Protein AF-0000000087157116 (afdb_homodimer)

Structure (mmCIF, N/CA/C/O backbone):
data_AF-0000000087157116-model_v1
#
loop_
_entity.id
_entity.type
_entity.pdbx_description
1 polymer 'NADH-dependent flavin reductase'
#
loop_
_atom_site.group_PDB
_atom_site.id
_atom_site.type_symbol
_atom_site.label_atom_id
_atom_site.label_alt_id
_atom_site.label_comp_id
_atom_site.label_asym_id
_atom_site.label_entity_id
_atom_site.label_seq_id
_atom_site.pdbx_PDB_ins_code
_atom_site.Cartn_x
_atom_site.Cartn_y
_atom_site.Cartn_z
_atom_site.occupancy
_atom_site.B_iso_or_equiv
_atom_site.auth_seq_id
_atom_site.auth_comp_id
_atom_site.auth_asym_id
_atom_site.auth_atom_id
_atom_site.pdbx_PDB_model_num
ATOM 1 N N . MET A 1 1 ? 21.297 -42.688 6.148 1 50.59 1 MET A N 1
ATOM 2 C CA . MET A 1 1 ? 21 -41.469 5.402 1 50.59 1 MET A CA 1
ATOM 3 C C . MET A 1 1 ? 20.062 -40.562 6.191 1 50.59 1 MET A C 1
ATOM 5 O O . MET A 1 1 ? 18.969 -41 6.574 1 50.59 1 MET A O 1
ATOM 9 N N . SER A 1 2 ? 20.438 -39.594 7.008 1 54.09 2 SER A N 1
ATOM 10 C CA . SER A 1 2 ? 19.672 -38.719 7.883 1 54.09 2 SER A CA 1
ATOM 11 C C . SER A 1 2 ? 18.562 -38 7.117 1 54.09 2 SER A C 1
ATOM 13 O O . SER A 1 2 ? 18.828 -37.281 6.156 1 54.09 2 SER A O 1
ATOM 15 N N . HIS A 1 3 ? 17.406 -38.531 7.027 1 57.5 3 HIS A N 1
ATOM 16 C CA . HIS A 1 3 ? 16.203 -38 6.391 1 57.5 3 HIS A CA 1
ATOM 17 C C . HIS A 1 3 ? 15.945 -36.562 6.84 1 57.5 3 HIS A C 1
ATOM 19 O O . HIS A 1 3 ? 15.477 -36.344 7.961 1 57.5 3 HIS A O 1
ATOM 25 N N . GLN A 1 4 ? 16.75 -35.625 6.492 1 58.88 4 GLN A N 1
ATOM 26 C CA . GLN A 1 4 ? 16.484 -34.219 6.844 1 58.88 4 GLN A CA 1
ATOM 27 C C . GLN A 1 4 ? 15.078 -33.812 6.461 1 58.88 4 GLN A C 1
ATOM 29 O O . GLN A 1 4 ? 14.656 -33.969 5.312 1 58.88 4 GLN A O 1
ATOM 34 N N . SER A 1 5 ? 14.133 -33.781 7.336 1 69.06 5 SER A N 1
ATOM 35 C CA . SER A 1 5 ? 12.781 -33.312 7.102 1 69.06 5 SER A CA 1
ATOM 36 C C . SER A 1 5 ? 12.781 -32.031 6.25 1 69.06 5 SER A C 1
ATOM 38 O O . SER A 1 5 ? 13.68 -31.203 6.375 1 69.06 5 SER A O 1
ATOM 40 N N . PRO A 1 6 ? 12.133 -32.125 5.07 1 69.12 6 PRO A N 1
ATOM 41 C CA . PRO A 1 6 ? 12.07 -30.906 4.246 1 69.12 6 PRO A CA 1
ATOM 42 C C . PRO A 1 6 ? 11.914 -29.641 5.074 1 69.12 6 PRO A C 1
ATOM 44 O O . PRO A 1 6 ? 11.305 -29.672 6.145 1 69.12 6 PRO A O 1
ATOM 47 N N . PRO A 1 7 ? 12.75 -28.641 4.766 1 74.75 7 PRO A N 1
ATOM 48 C CA . PRO A 1 7 ? 12.641 -27.391 5.52 1 74.75 7 PRO A CA 1
ATOM 49 C C . PRO A 1 7 ? 11.195 -26.891 5.633 1 74.75 7 PRO A C 1
ATOM 51 O O . PRO A 1 7 ? 10.398 -27.094 4.719 1 74.75 7 PRO A O 1
ATOM 54 N N . ARG A 1 8 ? 10.984 -26.562 6.785 1 8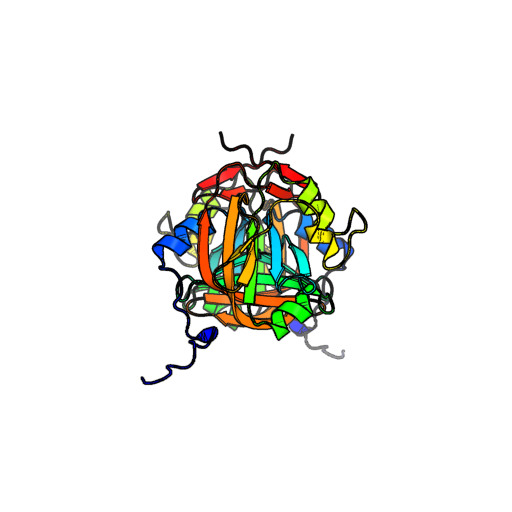5.88 8 ARG A N 1
ATOM 55 C CA . ARG A 1 8 ? 9.711 -25.875 6.988 1 85.88 8 ARG A CA 1
ATOM 56 C C . ARG A 1 8 ? 9.648 -24.578 6.184 1 85.88 8 ARG A C 1
ATOM 58 O O . ARG A 1 8 ? 10.664 -23.922 5.977 1 85.88 8 ARG A O 1
ATOM 65 N N . ILE A 1 9 ? 8.539 -24.281 5.609 1 87 9 ILE A N 1
ATOM 66 C CA . ILE A 1 9 ? 8.328 -23.125 4.75 1 87 9 ILE A CA 1
ATOM 67 C C . ILE A 1 9 ? 8.906 -21.875 5.418 1 87 9 ILE A C 1
ATOM 69 O O . ILE A 1 9 ? 9.523 -21.047 4.754 1 87 9 ILE A O 1
ATOM 73 N N . ARG A 1 10 ? 8.742 -21.719 6.688 1 85.19 10 ARG A N 1
ATOM 74 C CA . ARG A 1 10 ? 9.195 -20.531 7.41 1 85.19 10 ARG A CA 1
ATOM 75 C C . ARG A 1 10 ? 10.719 -20.453 7.43 1 85.19 10 ARG A C 1
ATOM 77 O O . ARG A 1 10 ? 11.289 -19.391 7.734 1 85.19 10 ARG A O 1
ATOM 84 N N . ASP A 1 11 ? 11.422 -21.578 7.098 1 90.31 11 ASP A N 1
ATOM 85 C CA . ASP A 1 11 ? 12.875 -21.625 7.191 1 90.31 11 ASP A CA 1
ATOM 86 C C . ASP A 1 11 ? 13.523 -21.359 5.84 1 90.31 11 ASP A C 1
ATOM 88 O O . ASP A 1 11 ? 14.75 -21.281 5.734 1 90.31 11 ASP A O 1
ATOM 92 N N . ILE A 1 12 ? 12.695 -21.281 4.824 1 93.31 12 ILE A N 1
ATOM 93 C CA . ILE A 1 12 ? 13.227 -20.984 3.498 1 93.31 12 ILE A CA 1
ATOM 94 C C . ILE A 1 12 ? 13.812 -19.562 3.484 1 93.31 12 ILE A C 1
ATOM 96 O O . ILE A 1 12 ? 13.148 -18.609 3.891 1 93.31 12 ILE A O 1
ATOM 100 N N . PRO A 1 13 ? 15.047 -19.422 2.971 1 94.75 13 PRO A N 1
ATOM 101 C CA . PRO A 1 13 ? 15.695 -18.109 3.021 1 94.75 13 PRO A CA 1
ATOM 102 C C . PRO A 1 13 ? 15.016 -17.078 2.123 1 94.75 13 PRO A C 1
ATOM 104 O O . PRO A 1 13 ? 14.523 -17.422 1.045 1 94.75 13 PRO A O 1
ATOM 107 N N . SER A 1 14 ? 15.086 -15.812 2.541 1 96.81 14 SER A N 1
ATOM 108 C CA . SER A 1 14 ? 14.562 -14.703 1.76 1 96.81 14 SER A CA 1
ATOM 109 C C . SER A 1 14 ? 15.508 -14.32 0.627 1 96.81 14 SER A C 1
ATOM 111 O O . SER A 1 14 ? 16.688 -14.703 0.641 1 96.81 14 SER A O 1
ATOM 113 N N . VAL A 1 15 ? 14.961 -13.625 -0.312 1 97.19 15 VAL A N 1
ATOM 114 C CA . VAL A 1 15 ? 15.805 -13.008 -1.325 1 97.19 15 VAL A CA 1
ATOM 115 C C . VAL A 1 15 ? 16.75 -11.992 -0.669 1 97.19 15 VAL A C 1
ATOM 117 O O . VAL A 1 15 ? 16.484 -11.531 0.444 1 97.19 15 VAL A O 1
ATOM 120 N N . GLN A 1 16 ? 17.797 -11.641 -1.418 1 95.38 16 GLN A N 1
ATOM 121 C CA . GLN A 1 16 ? 18.703 -10.602 -0.95 1 95.38 16 GLN A CA 1
ATOM 122 C C . GLN A 1 16 ? 18.094 -9.211 -1.115 1 95.38 16 GLN A C 1
ATOM 124 O O . GLN A 1 16 ? 17.172 -9.023 -1.929 1 95.38 16 GLN A O 1
ATOM 129 N N . ALA A 1 17 ? 18.656 -8.266 -0.383 1 93.62 17 ALA A N 1
ATOM 130 C CA . ALA A 1 17 ? 18.188 -6.887 -0.393 1 93.62 17 ALA A CA 1
ATOM 131 C C . ALA A 1 17 ? 18.203 -6.305 -1.804 1 93.62 17 ALA A C 1
ATOM 133 O O . ALA A 1 17 ? 17.297 -5.582 -2.203 1 93.62 17 ALA A O 1
ATOM 134 N N . THR A 1 18 ? 19.234 -6.703 -2.541 1 94.38 18 THR A N 1
ATOM 135 C CA . THR A 1 18 ? 19.391 -6.168 -3.889 1 94.38 18 THR A CA 1
ATOM 136 C C . THR A 1 18 ? 18.281 -6.684 -4.805 1 94.38 18 THR A C 1
ATOM 138 O O . THR A 1 18 ? 17.719 -5.918 -5.582 1 94.38 18 THR A O 1
ATOM 141 N N . GLU A 1 19 ? 17.938 -7.941 -4.672 1 95.62 19 GLU A N 1
ATOM 142 C CA . GLU A 1 19 ? 16.859 -8.547 -5.453 1 95.62 19 GLU A CA 1
ATOM 143 C C . GLU A 1 19 ? 15.5 -7.969 -5.055 1 95.62 19 GLU A C 1
ATOM 145 O O . GLU A 1 19 ? 14.648 -7.715 -5.91 1 95.62 19 GLU A O 1
ATOM 150 N N . PHE A 1 20 ? 15.43 -7.746 -3.838 1 95.44 20 PHE A N 1
ATOM 151 C CA . PHE A 1 20 ? 14.203 -7.148 -3.322 1 95.44 20 PHE A CA 1
ATOM 152 C C . PHE A 1 20 ? 13.992 -5.754 -3.896 1 95.44 20 PHE A C 1
ATOM 154 O O . PHE A 1 20 ? 12.906 -5.434 -4.387 1 95.44 20 PHE A O 1
ATOM 161 N N . ARG A 1 21 ? 15.016 -4.988 -3.822 1 94.69 21 ARG A N 1
ATOM 162 C CA . ARG A 1 21 ? 14.945 -3.621 -4.324 1 94.69 21 ARG A CA 1
ATOM 163 C C . ARG A 1 21 ? 14.609 -3.6 -5.809 1 94.69 21 ARG A C 1
ATOM 165 O O . ARG A 1 21 ? 13.766 -2.816 -6.254 1 94.69 21 ARG A O 1
ATOM 172 N N . GLN A 1 22 ? 15.203 -4.496 -6.508 1 94.56 22 GLN A N 1
ATOM 173 C CA . GLN A 1 22 ? 14.969 -4.566 -7.945 1 94.56 22 GLN A CA 1
ATOM 174 C C . GLN A 1 22 ? 13.523 -4.957 -8.25 1 94.56 22 GLN A C 1
ATOM 176 O O . GLN A 1 22 ? 12.914 -4.43 -9.18 1 94.56 22 GLN A O 1
ATOM 181 N N . ALA A 1 23 ? 12.984 -5.816 -7.465 1 95.62 23 ALA A N 1
ATOM 182 C CA . ALA A 1 23 ? 11.609 -6.27 -7.676 1 95.62 23 ALA A CA 1
ATOM 183 C C . ALA A 1 23 ? 10.609 -5.18 -7.312 1 95.62 23 ALA A C 1
ATOM 185 O O . ALA A 1 23 ? 9.695 -4.879 -8.086 1 95.62 23 ALA A O 1
ATOM 186 N N . MET A 1 24 ? 10.852 -4.508 -6.227 1 95.69 24 MET A N 1
ATOM 187 C CA . MET A 1 24 ? 9.844 -3.605 -5.68 1 95.69 24 MET A CA 1
ATOM 188 C C . MET A 1 24 ? 9.844 -2.275 -6.426 1 95.69 24 MET A C 1
ATOM 190 O O . MET A 1 24 ? 8.867 -1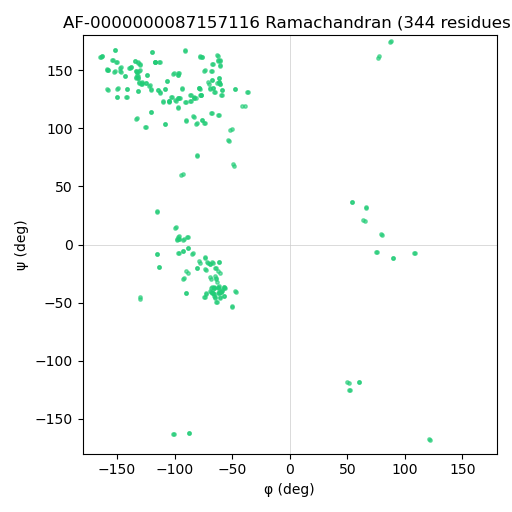.527 -6.367 1 95.69 24 MET A O 1
ATOM 194 N N . ARG A 1 25 ? 10.977 -1.973 -7.125 1 94.75 25 ARG A N 1
ATOM 195 C CA . ARG A 1 25 ? 10.961 -0.779 -7.965 1 94.75 25 ARG A CA 1
ATOM 196 C C . ARG A 1 25 ? 9.898 -0.889 -9.055 1 94.75 25 ARG A C 1
ATOM 198 O O . ARG A 1 25 ? 9.508 0.117 -9.648 1 94.75 25 ARG A O 1
ATOM 205 N N . ASN A 1 26 ? 9.391 -2.107 -9.281 1 94.5 26 ASN A N 1
ATOM 206 C CA . ASN A 1 26 ? 8.414 -2.334 -10.336 1 94.5 26 ASN A CA 1
ATOM 207 C C . ASN A 1 26 ? 6.988 -2.125 -9.836 1 94.5 26 ASN A C 1
ATOM 209 O O . ASN A 1 26 ? 6.031 -2.221 -10.602 1 94.5 26 ASN A O 1
ATOM 213 N N . LEU A 1 27 ? 6.805 -1.854 -8.602 1 96.12 27 LEU A N 1
ATOM 214 C CA . LEU A 1 27 ? 5.5 -1.501 -8.055 1 96.12 27 LEU A CA 1
ATOM 215 C C . LEU A 1 27 ? 5.281 0.007 -8.102 1 96.12 27 LEU A C 1
ATOM 217 O O . LEU A 1 27 ? 5.855 0.749 -7.301 1 96.12 27 LEU A O 1
ATOM 221 N N . ALA A 1 28 ? 4.402 0.393 -9.039 1 95.19 28 ALA A N 1
ATOM 222 C CA . ALA A 1 28 ? 4.047 1.808 -9.109 1 95.19 28 ALA A CA 1
ATOM 223 C C . ALA A 1 28 ? 3.189 2.221 -7.922 1 95.19 28 ALA A C 1
ATOM 225 O O . ALA A 1 28 ? 2.301 1.476 -7.5 1 95.19 28 ALA A O 1
ATOM 226 N N . SER A 1 29 ? 3.467 3.379 -7.414 1 96.31 29 SER A N 1
ATOM 227 C CA . SER A 1 29 ? 2.721 3.859 -6.258 1 96.31 29 SER A CA 1
ATOM 228 C C . SER A 1 29 ? 2.578 5.375 -6.281 1 96.31 29 SER A C 1
ATOM 230 O O . SER A 1 29 ? 3.445 6.078 -6.805 1 96.31 29 SER A O 1
ATOM 232 N N . GLY A 1 30 ? 1.48 5.863 -5.73 1 96.56 30 GLY A N 1
ATOM 233 C CA . GLY A 1 30 ? 1.41 7.277 -5.406 1 96.56 30 GLY A CA 1
ATOM 234 C C . GLY A 1 30 ? 2.436 7.707 -4.375 1 96.56 30 GLY A C 1
ATOM 235 O O . GLY A 1 30 ? 2.988 6.871 -3.656 1 96.56 30 GLY A O 1
ATOM 236 N N . VAL A 1 31 ? 2.715 9 -4.379 1 98 31 VAL A N 1
ATOM 237 C CA . VAL A 1 31 ? 3.688 9.578 -3.455 1 98 31 VAL A CA 1
ATOM 238 C C . VAL A 1 31 ? 2.98 10.523 -2.484 1 98 31 VAL A C 1
ATOM 240 O O . VAL A 1 31 ? 2.178 11.367 -2.896 1 98 31 VAL A O 1
ATOM 243 N N . ALA A 1 32 ? 3.314 10.359 -1.215 1 98.62 32 ALA A N 1
ATOM 244 C CA . ALA A 1 32 ? 2.676 11.195 -0.196 1 98.62 32 ALA A CA 1
ATOM 245 C C . ALA A 1 32 ? 3.705 11.734 0.792 1 98.62 32 ALA A C 1
ATOM 247 O O . ALA A 1 32 ? 4.812 11.203 0.903 1 98.62 32 ALA A O 1
ATOM 248 N N . ILE A 1 33 ? 3.342 12.812 1.437 1 98.81 33 ILE A N 1
ATOM 249 C CA . ILE A 1 33 ? 4.027 13.242 2.648 1 98.81 33 ILE A CA 1
ATOM 250 C C . ILE A 1 33 ? 3.168 12.93 3.869 1 98.81 33 ILE A C 1
ATOM 252 O O . ILE A 1 33 ? 2 13.328 3.932 1 98.81 33 ILE A O 1
ATOM 256 N N . VAL A 1 34 ? 3.744 12.18 4.77 1 98.88 34 VAL A N 1
ATOM 257 C CA . VAL A 1 34 ? 3.127 11.914 6.066 1 98.88 34 VAL A CA 1
ATOM 258 C C . VAL A 1 34 ? 3.699 12.875 7.113 1 98.88 34 VAL A C 1
ATOM 260 O O . VAL A 1 34 ? 4.918 12.984 7.258 1 98.88 34 VAL A O 1
ATOM 263 N N . ALA A 1 35 ? 2.809 13.594 7.809 1 98.88 35 ALA A N 1
ATOM 264 C CA . ALA A 1 35 ? 3.281 14.617 8.734 1 98.88 35 ALA A CA 1
ATOM 265 C C . ALA A 1 35 ? 2.484 14.586 10.039 1 98.88 35 ALA A C 1
ATOM 267 O O . ALA A 1 35 ? 1.323 14.172 10.055 1 98.88 35 ALA A O 1
ATOM 268 N N . THR A 1 36 ? 3.086 15.008 11.109 1 98.75 36 THR A N 1
ATOM 269 C CA . THR A 1 36 ? 2.488 15.07 12.438 1 98.75 36 THR A CA 1
ATOM 270 C C . THR A 1 36 ? 3.121 16.188 13.266 1 98.75 36 THR A C 1
ATOM 272 O O . THR A 1 36 ? 4.094 16.797 12.836 1 98.75 36 THR A O 1
ATOM 275 N N . GLY A 1 37 ? 2.455 16.484 14.383 1 97.94 37 GLY A N 1
ATOM 276 C CA . GLY A 1 37 ? 2.977 17.5 15.281 1 97.94 37 GLY A CA 1
ATOM 277 C C . GLY A 1 37 ? 2.527 18.906 14.93 1 97.94 37 GLY A C 1
ATOM 278 O O . GLY A 1 37 ? 1.839 19.109 13.93 1 97.94 37 GLY A O 1
ATOM 279 N N . LYS A 1 38 ? 2.91 19.859 15.828 1 96.44 38 LYS A N 1
ATOM 280 C CA . LYS A 1 38 ? 2.566 21.266 15.625 1 96.44 38 LYS A CA 1
ATOM 281 C C . LYS A 1 38 ? 3.781 22.156 15.844 1 96.44 38 LYS A C 1
ATOM 283 O O . LYS A 1 38 ? 4.707 21.797 16.562 1 96.44 38 LYS A O 1
ATOM 288 N N . ASP A 1 39 ? 3.73 23.219 15.094 1 95.31 39 ASP A N 1
ATOM 289 C CA . ASP A 1 39 ? 4.75 24.25 15.234 1 95.31 39 ASP A CA 1
ATOM 290 C C . ASP A 1 39 ? 6.152 23.656 15.164 1 95.31 39 ASP A C 1
ATOM 292 O O . ASP A 1 39 ? 6.484 22.953 14.211 1 95.31 39 ASP A O 1
ATOM 296 N N . ALA A 1 40 ? 6.934 23.812 16.25 1 95.81 40 ALA A N 1
ATOM 297 C CA . ALA A 1 40 ? 8.328 23.375 16.219 1 95.81 40 ALA A CA 1
ATOM 298 C C . ALA A 1 40 ? 8.43 21.844 16.281 1 95.81 40 ALA A C 1
ATOM 300 O O . ALA A 1 40 ? 9.484 21.281 15.992 1 95.81 40 ALA A O 1
ATOM 301 N N . GLU A 1 41 ? 7.367 21.203 16.562 1 97.12 41 GLU A N 1
ATOM 302 C CA . GLU A 1 41 ? 7.375 19.75 16.719 1 97.12 41 GLU A CA 1
ATOM 303 C C . GLU A 1 41 ? 6.918 19.047 15.445 1 97.12 41 GLU A C 1
ATOM 305 O O . GLU A 1 41 ? 6.828 17.828 15.398 1 97.12 41 GLU A O 1
ATOM 310 N N . ARG A 1 42 ? 6.699 19.891 14.438 1 98.25 42 ARG A N 1
ATOM 311 C CA . ARG A 1 42 ? 6.305 19.312 13.156 1 98.25 42 ARG A CA 1
ATOM 312 C C . ARG A 1 42 ? 7.375 18.344 12.641 1 98.25 42 ARG A C 1
ATOM 314 O O . ARG A 1 42 ? 8.57 18.656 12.68 1 98.25 42 ARG A O 1
ATOM 321 N N . ARG A 1 43 ? 6.98 17.188 12.297 1 98.5 43 ARG A N 1
ATOM 322 C CA . ARG A 1 43 ? 7.801 16.188 11.617 1 98.5 43 ARG A CA 1
ATOM 323 C C . ARG A 1 43 ? 7.051 15.586 10.43 1 98.5 43 ARG A C 1
ATOM 325 O O . ARG A 1 43 ? 5.828 15.453 10.469 1 98.5 43 ARG A O 1
ATOM 332 N N . GLY A 1 44 ? 7.785 15.273 9.398 1 98.5 44 GLY A N 1
ATOM 333 C CA . GLY A 1 44 ? 7.191 14.641 8.227 1 98.5 44 GLY A CA 1
ATOM 334 C C . GLY A 1 44 ? 8.219 14.023 7.305 1 98.5 44 GLY A C 1
ATOM 335 O O . GLY A 1 44 ? 9.406 14.344 7.379 1 98.5 44 GLY A O 1
ATOM 336 N N . LEU A 1 45 ? 7.809 13.156 6.465 1 98.19 45 LEU A N 1
ATOM 337 C CA . LEU A 1 45 ? 8.664 12.516 5.469 1 98.19 45 LEU A CA 1
ATOM 338 C C . LEU A 1 45 ? 7.844 12.062 4.27 1 98.19 45 LEU A C 1
ATOM 340 O O . LEU A 1 45 ? 6.621 11.93 4.355 1 98.19 45 LEU A O 1
ATOM 344 N N . THR A 1 46 ? 8.523 11.883 3.146 1 98 46 THR A N 1
ATOM 345 C CA . THR A 1 46 ? 7.922 11.336 1.935 1 98 46 THR A CA 1
ATOM 346 C C . THR A 1 46 ? 7.797 9.82 2.027 1 98 46 THR A C 1
ATOM 348 O O . THR A 1 46 ? 8.719 9.141 2.49 1 98 46 THR A O 1
ATOM 351 N N . VAL A 1 47 ? 6.668 9.305 1.647 1 97.69 47 VAL A N 1
ATOM 352 C CA . VAL A 1 47 ? 6.484 7.859 1.582 1 97.69 47 VAL A CA 1
ATOM 353 C C . VAL A 1 47 ? 5.816 7.48 0.262 1 97.69 47 VAL A C 1
ATOM 355 O O . VAL A 1 47 ? 5.051 8.266 -0.3 1 97.69 47 VAL A O 1
ATOM 358 N N . SER A 1 48 ? 6.164 6.293 -0.197 1 97.19 48 SER A N 1
ATOM 359 C CA . SER A 1 48 ? 5.391 5.648 -1.253 1 97.19 48 SER A CA 1
ATOM 360 C C . SER A 1 48 ? 4.727 4.371 -0.747 1 97.19 48 SER A C 1
ATOM 362 O O . SER A 1 48 ? 3.957 3.738 -1.473 1 97.19 48 SER A O 1
ATOM 364 N N . SER A 1 49 ? 5.094 3.99 0.471 1 97.69 49 SER A N 1
ATOM 365 C CA . SER A 1 49 ? 4.426 2.877 1.142 1 97.69 49 SER A CA 1
ATOM 366 C C . SER A 1 49 ? 3.105 3.316 1.763 1 97.69 49 SER A C 1
ATOM 368 O O . SER A 1 49 ? 3.016 3.502 2.979 1 97.69 49 SER A O 1
ATOM 370 N N . VAL A 1 50 ? 2.111 3.473 0.987 1 98.19 50 VAL A N 1
ATOM 371 C CA . VAL A 1 50 ? 0.786 3.941 1.38 1 98.19 50 VAL A CA 1
ATOM 372 C C . VAL A 1 50 ? -0.284 3.178 0.604 1 98.19 50 VAL A C 1
ATOM 374 O O . VAL A 1 50 ? -0.126 2.918 -0.592 1 98.19 50 VAL A O 1
ATOM 377 N N . THR A 1 51 ? -1.282 2.73 1.286 1 98 51 THR A N 1
ATOM 378 C CA . THR A 1 51 ? -2.371 2.037 0.606 1 98 51 THR A CA 1
ATOM 379 C C . THR A 1 51 ? -3.646 2.08 1.443 1 98 51 THR A C 1
ATOM 381 O O . THR A 1 51 ? -3.588 2.227 2.666 1 98 51 THR A O 1
ATOM 384 N N . SER A 1 52 ? -4.734 2.07 0.781 1 96.44 52 SER A N 1
ATOM 385 C CA . SER A 1 52 ? -6.012 1.92 1.468 1 96.44 52 SER A CA 1
ATOM 386 C C . SER A 1 52 ? -6.215 0.488 1.951 1 96.44 52 SER A C 1
ATOM 388 O O . SER A 1 52 ? -5.762 -0.46 1.307 1 96.44 52 SER A O 1
ATOM 390 N N . ILE A 1 53 ? -6.949 0.296 3.062 1 94.44 53 ILE A N 1
ATOM 391 C CA . ILE A 1 53 ? -7.039 -1.056 3.604 1 94.44 53 ILE A CA 1
ATOM 392 C C . ILE A 1 53 ? -8.5 -1.412 3.857 1 94.44 53 ILE A C 1
ATOM 394 O O . ILE A 1 53 ? -8.93 -2.537 3.59 1 94.44 53 ILE A O 1
ATOM 398 N N . CYS A 1 54 ? -9.25 -0.521 4.484 1 93.62 54 CYS A N 1
ATOM 399 C CA . CYS A 1 54 ? -10.602 -0.857 4.926 1 93.62 54 CYS A CA 1
ATOM 400 C C . CYS A 1 54 ? -11.539 0.331 4.758 1 93.62 54 CYS A C 1
ATOM 402 O O . CYS A 1 54 ? -11.148 1.475 5 1 93.62 54 CYS A O 1
ATOM 404 N N . MET A 1 55 ? -12.781 -0.02 4.41 1 92.44 55 MET A N 1
ATOM 405 C CA . MET A 1 55 ? -13.797 1.021 4.266 1 92.44 55 MET A CA 1
ATOM 406 C C . MET A 1 55 ? -14.547 1.232 5.574 1 92.44 55 MET A C 1
ATOM 408 O O . MET A 1 55 ? -15.031 2.334 5.844 1 92.44 55 MET A O 1
ATOM 412 N N . GLU A 1 56 ? -14.625 0.149 6.363 1 91.75 56 GLU A N 1
ATOM 413 C CA . GLU A 1 56 ? -15.367 0.22 7.621 1 91.75 56 GLU A CA 1
ATOM 414 C C . GLU A 1 56 ? -14.562 -0.396 8.766 1 91.75 56 GLU A C 1
ATOM 416 O O . GLU A 1 56 ? -14.547 -1.617 8.93 1 91.75 56 GLU A O 1
ATOM 421 N N . PRO A 1 57 ? -14.109 0.532 9.609 1 95.06 57 PRO A N 1
ATOM 422 C CA . PRO A 1 57 ? -13.938 1.976 9.438 1 95.06 57 PRO A CA 1
ATOM 423 C C . PRO A 1 57 ? -12.969 2.322 8.312 1 95.06 57 PRO A C 1
ATOM 425 O O . PRO A 1 57 ? -12.18 1.476 7.891 1 95.06 57 PRO A O 1
ATOM 428 N N . PRO A 1 58 ? -13.094 3.555 7.785 1 97.81 58 PRO A N 1
ATOM 429 C CA . PRO A 1 58 ? -12.164 3.949 6.719 1 97.81 58 PRO A CA 1
ATOM 430 C C . PRO A 1 58 ? -10.727 4.098 7.211 1 97.81 58 PRO A C 1
ATOM 432 O O . PRO A 1 58 ? -10.438 4.98 8.023 1 97.81 58 PRO A O 1
ATOM 435 N N . CYS A 1 59 ? -9.867 3.229 6.734 1 98.06 59 CYS A N 1
ATOM 436 C CA . CYS A 1 59 ? -8.484 3.221 7.199 1 98.06 59 CYS A CA 1
ATOM 437 C C . CYS A 1 59 ? -7.516 3.164 6.023 1 98.06 59 CYS A C 1
ATOM 439 O O . CYS A 1 59 ? -7.793 2.512 5.016 1 98.06 59 CYS A O 1
ATOM 441 N N . LEU A 1 60 ? -6.457 3.828 6.176 1 98.31 60 LEU A N 1
ATOM 442 C CA . LEU A 1 60 ? -5.301 3.65 5.309 1 98.31 60 LEU A CA 1
ATOM 443 C C . LEU A 1 60 ? -4.082 3.203 6.109 1 98.31 60 LEU A C 1
ATOM 445 O O . LEU A 1 60 ? -4.102 3.23 7.344 1 98.31 60 LEU A O 1
ATOM 449 N N . LEU A 1 61 ? -3.127 2.758 5.402 1 98.5 61 LEU A N 1
ATOM 450 C CA . LEU A 1 61 ? -1.875 2.305 6 1 98.5 61 LEU A CA 1
ATOM 451 C C . LEU A 1 61 ? -0.685 3.039 5.395 1 98.5 61 LEU A C 1
ATOM 453 O O . LEU A 1 61 ? -0.639 3.26 4.18 1 98.5 61 LEU A O 1
ATOM 457 N N . VAL A 1 62 ? 0.306 3.426 6.281 1 98.69 62 VAL A N 1
ATOM 458 C CA . VAL A 1 62 ? 1.588 3.947 5.816 1 98.69 62 VAL A CA 1
ATOM 459 C C . VAL A 1 62 ? 2.729 3.178 6.477 1 98.69 62 VAL A C 1
ATOM 461 O O . VAL A 1 62 ? 2.617 2.758 7.633 1 98.69 62 VAL A O 1
ATOM 464 N N . GLY A 1 63 ? 3.738 2.902 5.73 1 98.31 63 GLY A N 1
ATOM 465 C CA . GLY A 1 63 ? 4.961 2.332 6.27 1 98.31 63 GLY A CA 1
ATOM 466 C C . GLY A 1 63 ? 6.027 3.371 6.562 1 98.31 63 GLY A C 1
ATOM 467 O O . GLY A 1 63 ? 6.383 4.168 5.691 1 98.31 63 GLY A O 1
ATOM 468 N N . ILE A 1 64 ? 6.523 3.375 7.773 1 98.19 64 ILE A N 1
ATOM 469 C CA . ILE A 1 64 ? 7.52 4.359 8.188 1 98.19 64 ILE A CA 1
ATOM 470 C C . ILE A 1 64 ? 8.68 3.662 8.883 1 98.19 64 ILE A C 1
ATOM 472 O O . ILE A 1 64 ? 8.477 2.779 9.719 1 98.19 64 ILE A O 1
ATOM 476 N N . LYS A 1 65 ? 9.867 4.035 8.461 1 96.56 65 LYS A N 1
ATOM 477 C CA . LYS A 1 65 ? 11.055 3.461 9.086 1 96.56 65 LYS A CA 1
ATOM 478 C C . LYS A 1 65 ? 11.086 3.752 10.578 1 96.56 65 LYS A C 1
ATOM 480 O O . LYS A 1 65 ? 10.891 4.895 11 1 96.56 65 LYS A O 1
ATOM 485 N N . GLY A 1 66 ? 11.359 2.713 11.297 1 96.19 66 GLY A N 1
ATOM 486 C CA . GLY A 1 66 ? 11.508 2.871 12.734 1 96.19 66 GLY A CA 1
ATOM 487 C C . GLY A 1 66 ? 12.641 3.805 13.117 1 96.19 66 GLY A C 1
ATOM 488 O O . GLY A 1 66 ? 13.695 3.799 12.484 1 96.19 66 GLY A O 1
ATOM 489 N N . GLY A 1 67 ? 12.398 4.57 14.172 1 92.94 67 GLY A N 1
ATOM 490 C CA . GLY A 1 67 ? 13.438 5.438 14.688 1 92.94 67 GLY A CA 1
ATOM 491 C C . GLY A 1 67 ? 13.438 6.816 14.055 1 92.94 67 GLY A C 1
ATOM 492 O O . GLY A 1 67 ? 14.188 7.699 14.469 1 92.94 67 GLY A O 1
ATOM 493 N N . SER A 1 68 ? 12.672 6.996 12.953 1 95.56 68 SER A N 1
ATOM 494 C CA . SER A 1 68 ? 12.57 8.344 12.406 1 95.56 68 SER A CA 1
ATOM 495 C C . SER A 1 68 ? 11.82 9.273 13.359 1 95.56 68 SER A C 1
ATOM 497 O O . SER A 1 68 ? 11.055 8.812 14.203 1 95.56 68 SER A O 1
ATOM 499 N N . GLU A 1 69 ? 12.07 10.555 13.266 1 97.12 69 GLU A N 1
ATOM 500 C CA . GLU A 1 69 ? 11.367 11.531 14.094 1 97.12 69 GLU A CA 1
ATOM 501 C C . GLU A 1 69 ? 9.867 11.508 13.82 1 97.12 69 GLU A C 1
ATOM 503 O O . GLU A 1 69 ? 9.062 11.703 14.734 1 97.12 69 GLU A O 1
ATOM 508 N N . THR A 1 70 ? 9.547 11.289 12.609 1 98.25 70 THR A N 1
ATOM 509 C CA . THR A 1 70 ? 8.141 11.211 12.242 1 98.25 70 THR A CA 1
ATOM 510 C C . THR A 1 70 ? 7.48 10 12.906 1 98.25 70 THR A C 1
ATOM 512 O O . THR A 1 70 ? 6.367 10.102 13.422 1 98.25 70 THR A O 1
ATOM 515 N N . HIS A 1 71 ? 8.18 8.891 12.82 1 98.5 71 HIS A N 1
ATOM 516 C CA . HIS A 1 71 ? 7.73 7.676 13.492 1 98.5 71 HIS A CA 1
ATOM 517 C C . HIS A 1 71 ? 7.398 7.945 14.953 1 98.5 71 HIS A C 1
ATOM 519 O O . HIS A 1 71 ? 6.289 7.652 15.406 1 98.5 71 HIS A O 1
ATOM 525 N N . ASP A 1 72 ? 8.32 8.531 15.711 1 98.19 72 ASP A N 1
ATOM 526 C CA . ASP A 1 72 ? 8.141 8.812 17.125 1 98.19 72 ASP A CA 1
ATOM 527 C C . ASP A 1 72 ? 7.031 9.844 17.344 1 98.19 72 ASP A C 1
ATOM 529 O O . ASP A 1 72 ? 6.27 9.742 18.312 1 98.19 72 ASP A O 1
ATOM 533 N N . GLY A 1 73 ? 6.961 10.797 16.469 1 98.25 73 GLY A N 1
ATOM 534 C CA . GLY A 1 73 ? 5.926 11.812 16.547 1 98.25 73 GLY A CA 1
ATOM 535 C C . GLY A 1 73 ? 4.523 11.25 16.406 1 98.25 73 GLY A C 1
ATOM 536 O O . GLY A 1 73 ? 3.615 11.648 17.141 1 98.25 73 GLY A O 1
ATOM 537 N N . ILE A 1 74 ? 4.289 10.32 15.508 1 98.62 74 ILE A N 1
ATOM 538 C CA . ILE A 1 74 ? 2.98 9.719 15.289 1 98.62 74 ILE A CA 1
ATOM 539 C C . ILE A 1 74 ? 2.572 8.914 16.516 1 98.62 74 ILE A C 1
ATOM 541 O O . ILE A 1 74 ? 1.417 8.961 16.953 1 98.62 74 ILE A O 1
ATOM 545 N N . LEU A 1 75 ? 3.527 8.164 17.062 1 98.19 75 LEU A N 1
ATOM 546 C CA . LEU A 1 75 ? 3.227 7.383 18.25 1 98.19 75 LEU A CA 1
ATOM 547 C C . LEU A 1 75 ? 2.838 8.289 19.406 1 98.19 75 LEU A C 1
ATOM 549 O O . LEU A 1 75 ? 1.95 7.957 20.203 1 98.19 75 LEU A O 1
ATOM 553 N N . ALA A 1 76 ? 3.473 9.422 19.531 1 97.19 76 ALA A N 1
ATOM 554 C CA . ALA A 1 76 ? 3.238 10.352 20.625 1 97.19 76 ALA A CA 1
ATOM 555 C C . ALA A 1 76 ? 1.909 11.078 20.469 1 97.19 76 ALA A C 1
ATOM 557 O O . ALA A 1 76 ? 1.143 11.211 21.422 1 97.19 76 ALA A O 1
ATOM 558 N N . SER A 1 77 ? 1.614 11.555 19.281 1 96.88 77 SER A N 1
ATOM 559 C CA . SER A 1 77 ? 0.457 12.414 19.062 1 96.88 77 SER A CA 1
ATOM 560 C C . SER A 1 77 ? -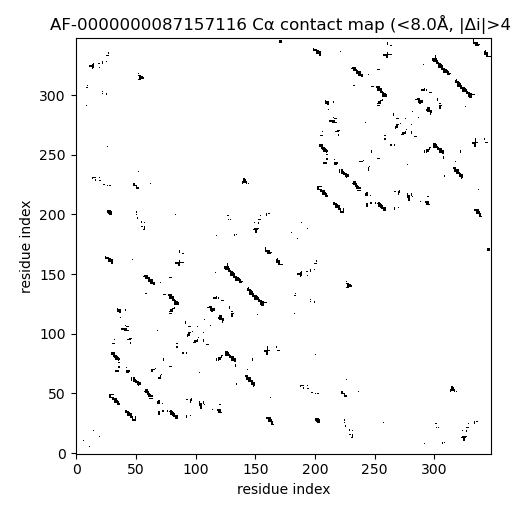0.784 11.594 18.719 1 96.88 77 SER A C 1
ATOM 562 O O . SER A 1 77 ? -1.906 12.102 18.781 1 96.88 77 SER A O 1
ATOM 564 N N . ARG A 1 78 ? -0.581 10.406 18.234 1 98.06 78 ARG A N 1
ATOM 565 C CA . ARG A 1 78 ? -1.626 9.469 17.844 1 98.06 78 ARG A CA 1
ATOM 566 C C . ARG A 1 78 ? -2.455 10.008 16.688 1 98.06 78 ARG A C 1
ATOM 568 O O . ARG A 1 78 ? -3.625 9.656 16.531 1 98.06 78 ARG A O 1
ATOM 575 N N . SER A 1 79 ? -1.905 10.945 15.961 1 98.62 79 SER A N 1
ATOM 576 C CA . SER A 1 79 ? -2.543 11.5 14.773 1 98.62 79 SER A CA 1
ATOM 577 C C . SER A 1 79 ? -1.508 11.898 13.727 1 98.62 79 SER A C 1
ATOM 579 O O . SER A 1 79 ? -0.354 12.172 14.055 1 98.62 79 SER A O 1
ATOM 581 N N . PHE A 1 80 ? -1.876 11.875 12.453 1 98.88 80 PHE A N 1
ATOM 582 C CA . PHE A 1 80 ? -0.988 12.289 11.367 1 98.88 80 PHE A CA 1
ATOM 583 C C . PHE A 1 80 ? -1.787 12.664 10.125 1 98.88 80 PHE A C 1
ATOM 585 O O . PHE A 1 80 ? -2.934 12.242 9.969 1 98.88 80 PHE A O 1
ATOM 592 N N . GLY A 1 81 ? -1.244 13.547 9.391 1 98.81 81 GLY A N 1
ATOM 593 C CA . GLY A 1 81 ? -1.776 13.906 8.094 1 98.81 81 GLY A CA 1
ATOM 594 C C . GLY A 1 81 ? -1.085 13.195 6.945 1 98.81 81 GLY A C 1
ATOM 595 O O . GLY A 1 81 ? 0.11 12.898 7.02 1 98.81 81 GLY A O 1
ATOM 596 N N . VAL A 1 82 ? -1.803 12.875 5.906 1 98.88 82 VAL A N 1
ATOM 597 C CA . VAL A 1 82 ? -1.287 12.32 4.66 1 98.88 82 VAL A CA 1
ATOM 598 C C . VAL A 1 82 ? -1.632 13.25 3.5 1 98.88 82 VAL A C 1
ATOM 600 O O . VAL A 1 82 ? -2.809 13.469 3.201 1 98.88 82 VAL A O 1
ATOM 603 N N . SER A 1 83 ? -0.685 13.836 2.885 1 98.75 83 SER A N 1
ATOM 604 C CA . SER A 1 83 ? -0.862 14.672 1.701 1 98.75 83 SER A CA 1
ATOM 605 C C . SER A 1 83 ? -0.336 13.977 0.449 1 98.75 83 SER A C 1
ATOM 607 O O . SER A 1 83 ? 0.877 13.875 0.253 1 98.75 83 SER A O 1
ATOM 609 N N . LEU A 1 84 ? -1.252 13.438 -0.389 1 98.31 84 LEU A N 1
ATOM 610 C CA . LEU A 1 84 ? -0.864 12.891 -1.685 1 98.31 84 LEU A CA 1
ATOM 611 C C . LEU A 1 84 ? -0.422 14 -2.631 1 98.31 84 LEU A C 1
ATOM 613 O O . LEU A 1 84 ? -1.119 15.008 -2.785 1 98.31 84 LEU A O 1
ATOM 617 N N . LEU A 1 85 ? 0.66 13.789 -3.289 1 97.56 85 LEU A N 1
ATOM 618 C CA . LEU A 1 85 ? 1.294 14.875 -4.027 1 97.56 85 LEU A CA 1
ATOM 619 C C . LEU A 1 85 ? 0.888 14.844 -5.496 1 97.56 85 LEU A C 1
ATOM 621 O O . LEU A 1 85 ? 0.668 13.766 -6.062 1 97.56 85 LEU A O 1
ATOM 625 N N . SER A 1 86 ? 0.835 16.062 -6.016 1 95.19 86 SER A N 1
ATOM 626 C CA . SER A 1 86 ? 0.628 16.219 -7.449 1 95.19 86 SER A CA 1
ATOM 627 C C . SER A 1 86 ? 1.956 16.281 -8.195 1 95.19 86 SER A C 1
ATOM 629 O O . SER A 1 86 ? 3.01 16.469 -7.586 1 95.19 86 SER A O 1
ATOM 631 N N . SER A 1 87 ? 1.815 16.141 -9.547 1 93.12 87 SER A N 1
ATOM 632 C CA . SER A 1 87 ? 2.998 16.062 -10.398 1 93.12 87 SER A CA 1
ATOM 633 C C . SER A 1 87 ? 3.848 17.312 -10.297 1 93.12 87 SER A C 1
ATOM 635 O O . SER A 1 87 ? 5.059 17.281 -10.523 1 93.12 87 SER A O 1
ATOM 637 N N . ASP A 1 88 ? 3.293 18.438 -9.93 1 93.81 88 ASP A N 1
ATOM 638 C CA . ASP A 1 88 ? 4.016 19.703 -9.852 1 93.81 88 ASP A CA 1
ATOM 639 C C . ASP A 1 88 ? 4.668 19.891 -8.484 1 93.81 88 ASP A C 1
ATOM 641 O O . ASP A 1 88 ? 5.285 20.922 -8.211 1 93.81 88 ASP A O 1
ATOM 645 N N . GLN A 1 89 ? 4.605 18.891 -7.664 1 96.44 89 GLN A N 1
ATOM 646 C CA . GLN A 1 89 ? 5.125 19 -6.305 1 96.44 89 GLN A CA 1
ATOM 647 C C . GLN A 1 89 ? 6.301 18.062 -6.086 1 96.44 89 GLN A C 1
ATOM 649 O O . GLN A 1 89 ? 6.5 17.562 -4.98 1 96.44 89 GLN A O 1
ATOM 654 N N . GLN A 1 90 ? 7.035 17.734 -7.094 1 96.19 90 GLN A N 1
ATOM 655 C CA . GLN A 1 90 ? 8.18 16.828 -7.039 1 96.19 90 GLN A CA 1
ATOM 656 C C . GLN A 1 90 ? 9.25 17.359 -6.098 1 96.19 90 GLN A C 1
ATOM 658 O O . GLN A 1 90 ? 9.875 16.594 -5.363 1 96.19 90 GLN A O 1
ATOM 663 N N . ASP A 1 91 ? 9.492 18.688 -6.156 1 96.12 91 ASP A N 1
ATOM 664 C CA . ASP A 1 91 ? 10.516 19.297 -5.305 1 96.12 91 ASP A CA 1
ATOM 665 C C . ASP A 1 91 ? 10.211 19.062 -3.828 1 96.12 91 ASP A C 1
ATOM 667 O O . ASP A 1 91 ? 11.125 18.812 -3.033 1 96.12 91 ASP A O 1
ATOM 671 N N . LEU A 1 92 ? 8.969 19.141 -3.492 1 97.19 92 LEU A N 1
ATOM 672 C CA . LEU A 1 92 ? 8.555 18.906 -2.111 1 97.19 92 LEU A CA 1
ATOM 673 C C . LEU A 1 92 ? 8.781 17.453 -1.711 1 97.19 92 LEU A C 1
ATOM 675 O O . LEU A 1 92 ? 9.242 17.188 -0.6 1 97.19 92 LEU A O 1
ATOM 679 N N . ALA A 1 93 ? 8.453 16.547 -2.631 1 97.56 93 ALA A N 1
ATOM 680 C CA . ALA A 1 93 ? 8.695 15.117 -2.379 1 97.56 93 ALA A CA 1
ATOM 681 C C . ALA A 1 93 ? 10.172 14.859 -2.078 1 97.56 93 ALA A C 1
ATOM 683 O O . ALA A 1 93 ? 10.5 14.141 -1.132 1 97.56 93 ALA A O 1
ATOM 684 N N . LEU A 1 94 ? 11.023 15.453 -2.84 1 96.62 94 LEU A N 1
ATOM 685 C CA . LEU A 1 94 ? 12.461 15.266 -2.674 1 96.62 94 LEU A CA 1
ATOM 686 C C . LEU A 1 94 ? 12.945 15.875 -1.362 1 96.62 94 LEU A C 1
ATOM 688 O O . LEU A 1 94 ? 13.766 15.281 -0.659 1 96.62 94 LEU A O 1
ATOM 692 N N . ARG A 1 95 ? 12.445 17.047 -1.01 1 97.12 95 ARG A N 1
ATOM 693 C CA . ARG A 1 95 ? 12.812 17.734 0.228 1 97.12 95 ARG A CA 1
ATOM 694 C C . ARG A 1 95 ? 12.453 16.875 1.444 1 97.12 95 ARG A C 1
ATOM 696 O O . ARG A 1 95 ? 13.289 16.672 2.328 1 97.12 95 ARG A O 1
ATOM 703 N N . PHE A 1 96 ? 11.289 16.312 1.469 1 97.94 96 PHE A N 1
ATOM 704 C CA . PHE A 1 96 ? 10.836 15.523 2.602 1 97.94 96 PHE A CA 1
ATOM 705 C C . PHE A 1 96 ? 11.453 14.125 2.564 1 97.94 96 PHE A C 1
ATOM 707 O O . PHE A 1 96 ? 11.391 13.391 3.549 1 97.94 96 PHE A O 1
ATOM 714 N N . GLY A 1 97 ? 12.016 13.766 1.426 1 95.5 97 GLY A N 1
ATOM 715 C CA . GLY A 1 97 ? 12.773 12.531 1.309 1 95.5 97 GLY A CA 1
ATOM 716 C C . GLY A 1 97 ? 14.219 12.672 1.745 1 95.5 97 GLY A C 1
ATOM 717 O O . GLY A 1 97 ? 14.969 11.695 1.749 1 95.5 97 GLY A O 1
ATOM 718 N N . GLY A 1 98 ? 14.68 13.836 2.014 1 92.44 98 GLY A N 1
ATOM 719 C CA . GLY A 1 98 ? 16 14.062 2.566 1 92.44 98 GLY A CA 1
ATOM 720 C C . GLY A 1 98 ? 16.969 14.695 1.572 1 92.44 98 GLY A C 1
ATOM 721 O O . GLY A 1 98 ? 18.109 14.992 1.913 1 92.44 98 GLY A O 1
ATOM 722 N N . GLN A 1 99 ? 16.641 14.844 0.369 1 85.06 99 GLN A N 1
ATOM 723 C CA . GLN A 1 99 ? 17.562 15.281 -0.679 1 85.06 99 GLN A CA 1
ATOM 724 C C . GLN A 1 99 ? 18.078 16.688 -0.41 1 85.06 99 GLN A C 1
ATOM 726 O O . GLN A 1 99 ? 19.219 17.016 -0.735 1 85.06 99 GLN A O 1
ATOM 731 N N . GLU A 1 100 ? 17.469 17.625 0.163 1 84.44 100 GLU A N 1
ATOM 732 C CA . GLU A 1 100 ? 17.906 19 0.339 1 84.44 100 GLU A CA 1
ATOM 733 C C . GLU A 1 100 ? 18.562 19.203 1.703 1 84.44 100 GLU A C 1
ATOM 735 O O . GLU A 1 100 ? 19 20.297 2.031 1 84.44 100 GLU A O 1
ATOM 740 N N . GLY A 1 101 ? 18.75 18.125 2.391 1 89 101 GLY A N 1
ATOM 741 C CA . GLY A 1 101 ? 19.422 18.203 3.674 1 89 101 GLY A CA 1
ATOM 742 C C . GLY A 1 101 ? 18.547 18.781 4.773 1 89 101 GLY A C 1
ATOM 743 O O . GLY A 1 101 ? 18.984 18.891 5.926 1 89 101 GLY A O 1
ATOM 744 N N . ALA A 1 102 ? 17.359 19.25 4.414 1 88.69 102 ALA A N 1
ATOM 745 C CA . ALA A 1 102 ? 16.453 19.75 5.434 1 88.69 102 ALA A CA 1
ATOM 746 C C . ALA A 1 102 ? 16.047 18.641 6.41 1 88.69 102 ALA A C 1
ATOM 748 O O . ALA A 1 102 ? 15.828 17.5 6.004 1 88.69 102 ALA A O 1
ATOM 749 N N . LYS A 1 103 ? 16 19.062 7.742 1 91.5 103 LYS A N 1
ATOM 750 C CA . LYS A 1 103 ? 15.656 18.094 8.781 1 91.5 103 LYS A CA 1
ATOM 751 C C . LYS A 1 103 ? 14.562 18.641 9.695 1 91.5 103 LYS A C 1
ATOM 753 O O . LYS A 1 103 ? 14.391 19.859 9.797 1 91.5 103 LYS A O 1
ATOM 758 N N . GLY A 1 104 ? 13.875 17.672 10.266 1 94.19 104 GLY A N 1
ATOM 759 C CA . GLY A 1 104 ? 12.891 18.031 11.266 1 94.19 104 GLY A CA 1
ATOM 760 C C . GLY A 1 104 ? 11.914 19.094 10.781 1 94.19 104 GLY A C 1
ATOM 761 O O . GLY A 1 104 ? 11.328 18.953 9.703 1 94.19 104 GLY A O 1
ATOM 762 N N . VAL A 1 105 ? 11.82 20.156 11.539 1 96.5 105 VAL A N 1
ATOM 763 C CA . VAL A 1 105 ? 10.812 21.188 11.297 1 96.5 105 VAL A CA 1
ATOM 764 C C . VAL A 1 105 ? 11.195 22 10.062 1 96.5 105 VAL A C 1
ATOM 766 O O . VAL A 1 105 ? 10.328 22.594 9.406 1 96.5 105 VAL A O 1
ATOM 769 N N . HIS A 1 106 ? 12.461 22.016 9.664 1 96.25 106 HIS A N 1
ATOM 770 C CA . HIS A 1 106 ? 12.93 22.828 8.555 1 96.25 106 HIS A CA 1
ATOM 771 C C . HIS A 1 106 ? 12.422 22.297 7.223 1 96.25 106 HIS A C 1
ATOM 773 O O . HIS A 1 106 ? 12.453 23 6.211 1 96.25 106 HIS A O 1
ATOM 779 N N . ARG A 1 107 ? 11.922 21.031 7.184 1 97.12 107 ARG A N 1
ATOM 780 C CA . ARG A 1 107 ? 11.297 20.484 5.98 1 97.12 107 ARG A CA 1
ATOM 781 C C . ARG A 1 107 ? 10.031 21.25 5.621 1 97.12 107 ARG A C 1
ATOM 783 O O . ARG A 1 107 ? 9.625 21.281 4.461 1 97.12 107 ARG A O 1
ATOM 790 N N . PHE A 1 108 ? 9.469 21.953 6.598 1 97.69 108 PHE A N 1
ATOM 791 C CA . PHE A 1 108 ? 8.18 22.625 6.434 1 97.69 108 PHE A CA 1
ATOM 792 C C . PHE A 1 108 ? 8.359 24.078 6.055 1 97.69 108 PHE A C 1
ATOM 794 O O . PHE A 1 108 ? 7.387 24.828 5.957 1 97.69 108 PHE A O 1
ATOM 801 N N . ASP A 1 109 ? 9.625 24.484 5.836 1 95.44 109 ASP A N 1
ATOM 802 C CA . ASP A 1 109 ? 9.922 25.891 5.57 1 95.44 109 ASP A CA 1
ATOM 803 C C . ASP A 1 109 ? 9.383 26.312 4.207 1 95.44 109 ASP A C 1
ATOM 805 O O . ASP A 1 109 ? 9.25 27.516 3.934 1 95.44 109 ASP A O 1
ATOM 809 N N . THR A 1 110 ? 9.117 25.297 3.463 1 93.25 110 THR A N 1
ATOM 810 C CA . THR A 1 110 ? 8.578 25.594 2.137 1 93.25 110 THR A CA 1
ATOM 811 C C . THR A 1 110 ? 7.133 25.125 2.027 1 93.25 110 THR A C 1
ATOM 813 O O . THR A 1 110 ? 6.656 24.359 2.861 1 93.25 110 THR A O 1
ATOM 816 N N . ALA A 1 111 ? 6.32 25.688 1.104 1 95.31 111 ALA A N 1
ATOM 817 C CA . ALA A 1 111 ? 4.938 25.328 0.819 1 95.31 111 ALA A CA 1
ATOM 818 C C . ALA A 1 111 ? 3.992 25.891 1.879 1 95.31 111 ALA A C 1
ATOM 820 O O . ALA A 1 111 ? 4.422 26.219 2.988 1 95.31 111 ALA A O 1
ATOM 821 N N . PRO A 1 112 ? 2.795 25.984 1.675 1 96.56 112 PRO A N 1
ATOM 822 C CA . PRO A 1 112 ? 1.829 26.641 2.557 1 96.56 112 PRO A CA 1
ATOM 823 C C . PRO A 1 112 ? 1.146 25.672 3.516 1 96.56 112 PRO A C 1
ATOM 825 O O . PRO A 1 112 ? -0.086 25.625 3.584 1 96.56 112 PRO A O 1
ATOM 828 N N . TRP A 1 113 ? 1.907 25 4.359 1 98.06 113 TRP A N 1
ATOM 829 C CA . TRP A 1 113 ? 1.376 24 5.285 1 98.06 113 TRP A CA 1
ATOM 830 C C . TRP A 1 113 ? 0.359 24.625 6.23 1 98.06 113 TRP A C 1
ATOM 832 O O . TRP A 1 113 ? 0.564 25.734 6.727 1 98.06 113 TRP A O 1
ATOM 842 N N . LYS A 1 114 ? -0.713 23.938 6.473 1 97.56 114 LYS A N 1
ATOM 843 C CA . LYS A 1 114 ? -1.749 24.344 7.414 1 97.56 114 LYS A CA 1
ATOM 844 C C . LYS A 1 114 ? -2.109 23.203 8.367 1 97.56 114 LYS A C 1
ATOM 846 O O . LYS A 1 114 ? -1.987 22.031 8.008 1 97.56 114 LYS A O 1
ATOM 851 N N . GLN A 1 115 ? -2.52 23.578 9.594 1 98.12 115 GLN A N 1
ATOM 852 C CA . GLN A 1 115 ? -3.025 22.594 10.539 1 98.12 115 GLN A CA 1
ATOM 853 C C . GLN A 1 115 ? -4.465 22.203 10.211 1 98.12 115 GLN A C 1
ATOM 855 O O . GLN A 1 115 ? -5.285 23.062 9.883 1 98.12 115 GLN A O 1
ATOM 860 N N . GLY A 1 116 ? -4.746 20.922 10.211 1 96.62 116 GLY A N 1
ATOM 861 C CA . GLY A 1 116 ? -6.102 20.438 9.984 1 96.62 116 GLY A CA 1
ATOM 862 C C . GLY A 1 116 ? -6.926 20.359 11.258 1 96.62 116 GLY A C 1
ATOM 863 O O . GLY A 1 116 ? -6.605 21.016 12.25 1 96.62 116 GLY A O 1
ATOM 864 N N . VAL A 1 117 ? -8.008 19.609 11.219 1 95.38 117 VAL A N 1
ATOM 865 C CA . VAL A 1 117 ? -8.953 19.5 12.32 1 95.38 117 VAL A CA 1
ATOM 866 C C . VAL A 1 117 ? -8.297 18.766 13.492 1 95.38 117 VAL A C 1
ATOM 868 O O . VAL A 1 117 ? -8.609 19.047 14.656 1 95.38 117 VAL A O 1
ATOM 871 N N . LEU A 1 118 ? -7.359 17.875 13.219 1 96.62 118 LEU A N 1
ATOM 872 C CA . LEU A 1 118 ? -6.648 17.141 14.258 1 96.62 118 LEU A CA 1
ATOM 873 C C . LEU A 1 118 ? -5.371 17.875 14.664 1 96.62 118 LEU A C 1
ATOM 875 O O . LEU A 1 118 ? -4.535 17.312 15.383 1 96.62 118 LEU A O 1
ATOM 879 N N . ASP A 1 119 ? -5.227 19 14.094 1 96.75 119 ASP A N 1
ATOM 880 C CA . ASP A 1 119 ? -4.062 19.844 14.359 1 96.75 119 ASP A CA 1
ATOM 881 C C . ASP A 1 119 ? -2.785 19.188 13.836 1 96.75 119 ASP A C 1
ATOM 883 O O . ASP A 1 119 ? -1.729 19.281 14.469 1 96.75 119 ASP A O 1
ATOM 887 N N . VAL A 1 120 ? -2.857 18.422 12.781 1 98.31 120 VAL A N 1
ATOM 888 C CA . VAL A 1 120 ? -1.717 17.859 12.078 1 98.31 120 VAL A CA 1
ATOM 889 C C . VAL A 1 120 ? -1.418 18.688 10.828 1 98.31 120 VAL A C 1
ATOM 891 O O . VAL A 1 120 ? -2.322 19.281 10.242 1 98.31 120 VAL A O 1
ATOM 894 N N . PRO A 1 121 ? -0.162 18.781 10.461 1 98.69 121 PRO A N 1
ATOM 895 C CA . PRO A 1 121 ? 0.163 19.547 9.258 1 98.69 121 PRO A CA 1
ATOM 896 C C . PRO A 1 121 ? -0.373 18.891 7.984 1 98.69 121 PRO A C 1
ATOM 898 O O . PRO A 1 121 ? -0.205 17.688 7.785 1 98.69 121 PRO A O 1
ATOM 901 N N . LEU A 1 122 ? -0.977 19.719 7.113 1 98.44 122 LEU A N 1
ATOM 902 C CA . LEU A 1 122 ? -1.442 19.297 5.797 1 98.44 122 LEU A CA 1
ATOM 903 C C . LEU A 1 122 ? -1.024 20.297 4.73 1 98.44 122 LEU A C 1
ATOM 905 O O . LEU A 1 122 ? -0.927 21.5 5.004 1 98.44 122 LEU A O 1
ATOM 909 N N . LEU A 1 123 ? -0.728 19.75 3.617 1 97.69 123 LEU A N 1
ATOM 910 C CA . LEU A 1 123 ? -0.499 20.578 2.439 1 97.69 123 LEU A CA 1
ATOM 911 C C . LEU A 1 123 ? -1.816 20.922 1.752 1 97.69 123 LEU A C 1
ATOM 913 O O . LEU A 1 123 ? -2.428 20.078 1.109 1 97.69 123 LEU A O 1
ATOM 917 N N . PRO A 1 124 ? -2.266 22.203 1.786 1 95.06 124 PRO A N 1
ATOM 918 C CA . PRO A 1 124 ? -3.59 22.547 1.271 1 95.06 124 PRO A CA 1
ATOM 919 C C . PRO A 1 124 ? -3.715 22.328 -0.236 1 95.06 124 PRO A C 1
ATOM 921 O O . PRO A 1 124 ? -4.816 22.094 -0.739 1 95.06 124 PRO A O 1
ATOM 924 N N . ASN A 1 125 ? -2.689 22.406 -0.963 1 95.62 125 ASN A N 1
ATOM 925 C CA . ASN A 1 125 ? -2.734 22.266 -2.414 1 95.62 125 ASN A CA 1
ATOM 926 C C . ASN A 1 125 ? -2.312 20.859 -2.844 1 95.62 125 ASN A C 1
ATOM 928 O O . ASN A 1 125 ? -1.969 20.641 -4.008 1 95.62 125 ASN A O 1
ATOM 932 N N . ALA A 1 126 ? -2.275 19.953 -1.866 1 96.5 126 ALA A N 1
ATOM 933 C CA . ALA A 1 126 ? -2.008 18.562 -2.221 1 96.5 126 ALA A CA 1
ATOM 934 C C . ALA A 1 126 ? -3.072 18.016 -3.174 1 96.5 126 ALA A C 1
ATOM 936 O O . ALA A 1 126 ? -4.195 18.531 -3.205 1 96.5 126 ALA A O 1
ATOM 937 N N . PHE A 1 127 ? -2.697 17.031 -3.967 1 94.75 127 PHE A N 1
ATOM 938 C CA . PHE A 1 127 ? -3.625 16.328 -4.848 1 94.75 127 PHE A CA 1
ATOM 939 C C . PHE A 1 127 ? -4.785 15.742 -4.055 1 94.75 127 PHE A C 1
ATOM 941 O O . PHE A 1 127 ? -5.926 15.734 -4.527 1 94.75 127 PHE A O 1
ATOM 948 N N . CYS A 1 128 ? -4.555 15.25 -2.883 1 97.44 128 CYS A N 1
ATOM 949 C CA . CYS A 1 128 ? -5.5 14.727 -1.903 1 97.44 128 CYS A CA 1
ATOM 950 C C . CYS A 1 128 ? -4.906 14.766 -0.499 1 97.44 128 CYS A C 1
ATOM 952 O O . CYS A 1 128 ? -3.75 14.391 -0.298 1 97.44 128 CYS A O 1
ATOM 954 N N . ALA A 1 129 ? -5.664 15.25 0.472 1 98.38 129 ALA A N 1
ATOM 955 C CA . ALA A 1 129 ? -5.207 15.305 1.856 1 98.38 129 ALA A CA 1
ATOM 956 C C . ALA A 1 129 ? -6.137 14.523 2.777 1 98.38 129 ALA A C 1
ATOM 958 O O . ALA A 1 129 ? -7.359 14.578 2.627 1 98.38 129 ALA A O 1
ATOM 959 N N . LEU A 1 130 ? -5.562 13.766 3.686 1 98.62 130 LEU A N 1
ATOM 960 C CA . LEU A 1 130 ? -6.293 12.945 4.645 1 98.62 130 LEU A CA 1
ATOM 961 C C . LEU A 1 130 ? -5.801 13.203 6.066 1 98.62 130 LEU A C 1
ATOM 963 O O . LEU A 1 130 ? -4.598 13.352 6.293 1 98.62 130 LEU A O 1
ATOM 967 N N . GLU A 1 131 ? -6.688 13.297 6.992 1 98.75 131 GLU A N 1
ATOM 968 C CA . GLU A 1 131 ? -6.352 13.375 8.406 1 98.75 131 GLU A CA 1
ATOM 969 C C . GLU A 1 131 ? -6.703 12.078 9.133 1 98.75 131 GLU A C 1
ATOM 971 O O . GLU A 1 131 ? -7.832 11.594 9.031 1 98.75 131 GLU A O 1
ATOM 976 N N . CYS A 1 132 ? -5.781 11.664 9.898 1 98.69 132 CYS A N 1
ATOM 977 C CA . CYS A 1 132 ? -5.922 10.312 10.422 1 98.69 132 CYS A CA 1
ATOM 978 C C . CYS A 1 132 ? -5.691 10.289 11.93 1 98.69 132 CYS A C 1
ATOM 980 O O . CYS A 1 132 ? -4.777 10.945 12.43 1 98.69 132 CYS A O 1
ATOM 982 N N . VAL A 1 133 ? -6.488 9.523 12.594 1 98.62 133 VAL A N 1
ATOM 983 C CA . VAL A 1 133 ? -6.227 9.086 13.961 1 98.62 133 VAL A CA 1
ATOM 984 C C . VAL A 1 133 ? -5.527 7.723 13.938 1 98.62 133 VAL A C 1
ATOM 986 O O . VAL A 1 133 ? -5.914 6.836 13.172 1 98.62 133 VAL A O 1
ATOM 989 N N . LEU A 1 134 ? -4.496 7.637 14.75 1 98.5 134 LEU A N 1
ATOM 990 C CA . LEU A 1 134 ? -3.812 6.348 14.805 1 98.5 134 LEU A CA 1
ATOM 991 C C . LEU A 1 134 ? -4.75 5.258 15.32 1 98.5 134 LEU A C 1
ATOM 993 O O . LEU A 1 134 ? -5.145 5.277 16.484 1 98.5 134 LEU A O 1
ATOM 997 N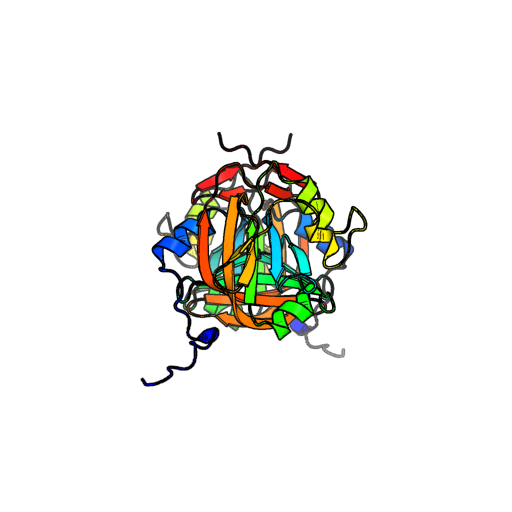 N . TYR A 1 135 ? -5.082 4.395 14.477 1 97.94 135 TYR A N 1
ATOM 998 C CA . TYR A 1 135 ? -6 3.305 14.781 1 97.94 135 TYR A CA 1
ATOM 999 C C . TYR A 1 135 ? -5.25 2.086 15.297 1 97.94 135 TYR A C 1
ATOM 1001 O O . TYR A 1 135 ? -5.711 1.418 16.234 1 97.94 135 TYR A O 1
ATOM 1009 N N . ASP A 1 136 ? -4.164 1.757 14.734 1 97.69 136 ASP A N 1
ATOM 1010 C CA . ASP A 1 136 ? -3.305 0.635 15.102 1 97.69 136 ASP A CA 1
ATOM 1011 C C . ASP A 1 136 ? -1.911 0.785 14.492 1 97.69 136 ASP A C 1
ATOM 1013 O O . ASP A 1 136 ? -1.685 1.659 13.656 1 97.69 136 ASP A O 1
ATOM 1017 N N . HIS A 1 137 ? -0.952 0.065 15.008 1 97.94 137 HIS A N 1
ATOM 1018 C CA . HIS A 1 137 ? 0.374 0.006 14.406 1 97.94 137 HIS A CA 1
ATOM 1019 C C . HIS A 1 137 ? 1.047 -1.333 14.68 1 97.94 137 HIS A C 1
ATOM 1021 O O . HIS A 1 137 ? 0.649 -2.055 15.602 1 97.94 137 HIS A O 1
ATOM 1027 N N . LYS A 1 138 ? 2.002 -1.721 13.867 1 97.56 138 LYS A N 1
ATOM 1028 C CA . LYS A 1 138 ? 2.732 -2.979 14 1 97.56 138 LYS A CA 1
ATOM 1029 C C . LYS A 1 138 ? 4.156 -2.848 13.461 1 97.56 138 LYS A C 1
ATOM 1031 O O . LYS A 1 138 ? 4.367 -2.34 12.359 1 97.56 138 LYS A O 1
ATOM 1036 N N . VAL A 1 139 ? 5.094 -3.357 14.234 1 97.5 139 VAL A N 1
ATOM 1037 C CA . VAL A 1 139 ? 6.488 -3.354 13.805 1 97.5 139 VAL A CA 1
ATOM 1038 C C . VAL A 1 139 ? 6.754 -4.543 12.891 1 97.5 139 VAL A C 1
ATOM 1040 O O . VAL A 1 139 ? 6.414 -5.684 13.219 1 97.5 139 VAL A O 1
ATOM 1043 N N . ILE A 1 140 ? 7.289 -4.305 11.719 1 96.94 140 ILE A N 1
ATOM 1044 C CA . ILE A 1 140 ? 7.73 -5.316 10.766 1 96.94 140 ILE A CA 1
ATOM 1045 C C . ILE A 1 140 ? 9.195 -5.066 10.391 1 96.94 140 ILE A C 1
ATOM 1047 O O . ILE A 1 140 ? 9.492 -4.184 9.586 1 96.94 140 ILE A O 1
ATOM 1051 N N . GLY A 1 141 ? 10.102 -5.848 11 1 95.75 141 GLY A N 1
ATOM 1052 C CA . GLY A 1 141 ? 11.516 -5.609 10.758 1 95.75 141 GLY A CA 1
ATOM 1053 C C . GLY A 1 141 ? 11.969 -4.223 11.164 1 95.75 141 GLY A C 1
ATOM 1054 O O . GLY A 1 141 ? 11.836 -3.84 12.336 1 95.75 141 GLY A O 1
ATOM 1055 N N . THR A 1 142 ? 12.414 -3.498 10.219 1 95.12 142 THR A N 1
ATOM 1056 C CA . THR A 1 142 ? 12.969 -2.174 10.477 1 95.12 142 THR A CA 1
ATOM 1057 C C . THR A 1 142 ? 11.891 -1.101 10.336 1 95.12 142 THR A C 1
ATOM 1059 O O . THR A 1 142 ? 12.141 0.077 10.602 1 95.12 142 THR A O 1
ATOM 1062 N N . HIS A 1 143 ? 10.711 -1.426 9.914 1 97.19 143 HIS A N 1
ATOM 1063 C CA . HIS A 1 143 ? 9.641 -0.458 9.68 1 97.19 143 HIS A CA 1
ATOM 1064 C C . HIS A 1 143 ? 8.453 -0.724 10.602 1 97.19 143 HIS A C 1
ATOM 1066 O O . HIS A 1 143 ? 8.336 -1.808 11.172 1 97.19 143 HIS A O 1
ATOM 1072 N N . THR A 1 144 ? 7.73 0.304 10.781 1 98 144 THR A N 1
ATOM 1073 C CA . THR A 1 144 ? 6.426 0.203 11.422 1 98 144 THR A CA 1
ATOM 1074 C C . THR A 1 144 ? 5.309 0.521 10.43 1 98 144 THR A C 1
ATOM 1076 O O . THR A 1 144 ? 5.406 1.484 9.664 1 98 144 THR A O 1
ATOM 1079 N N . ILE A 1 145 ? 4.324 -0.325 10.367 1 98.19 145 ILE A N 1
ATOM 1080 C CA . ILE A 1 145 ? 3.088 -0.015 9.664 1 98.19 145 ILE A CA 1
ATOM 1081 C C . ILE A 1 145 ? 2.141 0.742 10.594 1 98.19 145 ILE A C 1
ATOM 1083 O O . ILE A 1 145 ? 1.859 0.291 11.703 1 98.19 145 ILE A O 1
ATOM 1087 N N . PHE A 1 146 ? 1.722 1.929 10.172 1 98.69 146 PHE A N 1
ATOM 1088 C CA . PHE A 1 146 ? 0.724 2.711 10.898 1 98.69 146 PHE A CA 1
ATOM 1089 C C . PHE A 1 146 ? -0.626 2.648 10.188 1 98.69 146 PHE A C 1
ATOM 1091 O O . PHE A 1 146 ? -0.72 2.924 8.992 1 98.69 146 PHE A O 1
ATOM 1098 N N . ILE A 1 147 ? -1.611 2.225 10.906 1 98.69 147 ILE A N 1
ATOM 1099 C CA . ILE A 1 147 ? -2.988 2.229 10.422 1 98.69 147 ILE A CA 1
ATOM 1100 C C . ILE A 1 147 ? -3.711 3.475 10.93 1 98.69 147 ILE A C 1
ATOM 1102 O O . ILE A 1 147 ? -3.846 3.67 12.141 1 98.69 147 ILE A O 1
ATOM 1106 N N . GLY A 1 148 ? -4.113 4.27 9.984 1 98.62 148 GLY A N 1
ATOM 1107 C CA . GLY A 1 148 ? -4.824 5.492 10.336 1 98.62 148 GLY A CA 1
ATOM 1108 C C . GLY A 1 148 ? -6.293 5.453 9.961 1 98.62 148 GLY A C 1
ATOM 1109 O O . GLY A 1 148 ? -6.637 5.199 8.805 1 98.62 148 GLY A O 1
ATOM 1110 N N . ARG A 1 149 ? -7.152 5.656 10.953 1 98.56 149 ARG A N 1
ATOM 1111 C CA . ARG A 1 149 ? -8.562 5.883 10.672 1 98.56 149 ARG A CA 1
ATOM 1112 C C . ARG A 1 149 ? -8.805 7.309 10.188 1 98.56 149 ARG A C 1
ATOM 1114 O O . ARG A 1 149 ? -8.398 8.266 10.844 1 98.56 149 ARG A O 1
ATOM 1121 N N . ILE A 1 150 ? -9.477 7.457 9.078 1 98.62 150 ILE A N 1
ATOM 1122 C CA . ILE A 1 150 ? -9.586 8.758 8.422 1 98.62 150 ILE A CA 1
ATOM 1123 C C . ILE A 1 150 ? -10.766 9.531 9.008 1 98.62 150 ILE A C 1
ATOM 1125 O O . ILE A 1 150 ? -11.898 9.031 9.023 1 98.62 150 ILE A O 1
ATOM 1129 N N . ILE A 1 151 ? -10.492 10.766 9.406 1 98.19 151 ILE A N 1
ATOM 1130 C CA . ILE A 1 151 ? -11.539 11.555 10.039 1 98.19 151 ILE A CA 1
ATOM 1131 C C . ILE A 1 151 ? -11.914 12.734 9.141 1 98.19 151 ILE A C 1
ATOM 1133 O O . ILE A 1 151 ? -12.953 13.367 9.336 1 98.19 151 ILE A O 1
ATOM 1137 N N . ALA A 1 152 ? -11.031 13.062 8.227 1 98.25 152 ALA A N 1
ATOM 1138 C CA . ALA A 1 152 ? -11.266 14.141 7.27 1 98.25 152 ALA A CA 1
ATOM 1139 C C . ALA A 1 152 ? -10.5 13.906 5.973 1 98.25 152 ALA A C 1
ATOM 1141 O O . ALA A 1 152 ? -9.43 13.289 5.98 1 98.25 152 ALA A O 1
ATOM 1142 N N . THR A 1 153 ? -11.094 14.375 4.879 1 97.94 153 THR A N 1
ATOM 1143 C CA . THR A 1 153 ? -10.461 14.289 3.568 1 97.94 153 THR A CA 1
ATOM 1144 C C . THR A 1 153 ? -10.672 15.578 2.781 1 97.94 153 THR A C 1
ATOM 1146 O O . THR A 1 153 ? -11.633 16.312 3.021 1 97.94 153 THR A O 1
ATOM 1149 N N . ARG A 1 154 ? -9.75 15.82 1.94 1 96.62 154 ARG A N 1
ATOM 1150 C CA . ARG A 1 154 ? -9.844 16.906 0.971 1 96.62 154 ARG A CA 1
ATOM 1151 C C . ARG A 1 154 ? -9.258 16.484 -0.375 1 96.62 154 ARG A C 1
ATOM 1153 O O . ARG A 1 154 ? -8.125 16.016 -0.446 1 96.62 154 ARG A O 1
ATOM 1160 N N . VAL A 1 155 ? -10.039 16.656 -1.4 1 94.56 155 VAL A N 1
ATOM 1161 C CA . VAL A 1 155 ? -9.578 16.312 -2.74 1 94.56 155 VAL A CA 1
ATOM 1162 C C . VAL A 1 155 ? -9.188 17.578 -3.496 1 94.56 155 VAL A C 1
ATOM 1164 O O . VAL A 1 155 ? -9.953 18.547 -3.527 1 94.56 155 VAL A O 1
ATOM 1167 N N . GLY A 1 156 ? -7.969 17.516 -3.988 1 92.06 156 GLY A N 1
ATOM 1168 C CA . GLY A 1 156 ? -7.488 18.641 -4.781 1 92.06 156 GLY A CA 1
ATOM 1169 C C . GLY A 1 156 ? -7.551 18.375 -6.273 1 92.06 156 GLY A C 1
ATOM 1170 O O . GLY A 1 156 ? -8.383 17.594 -6.742 1 92.06 156 GLY A O 1
ATOM 1171 N N . ARG A 1 157 ? -6.805 19.219 -6.988 1 87 157 ARG A N 1
ATOM 1172 C CA . ARG A 1 157 ? -6.773 19.125 -8.445 1 87 157 ARG A CA 1
ATOM 1173 C C . ARG A 1 157 ? -5.371 18.797 -8.938 1 87 157 ARG A C 1
ATOM 1175 O O . ARG A 1 157 ? -4.391 18.984 -8.219 1 87 157 ARG A O 1
ATOM 1182 N N . GLY A 1 158 ? -5.344 18.234 -10.148 1 87.44 158 GLY A N 1
ATOM 1183 C CA . GLY A 1 158 ? -4.066 17.938 -10.781 1 87.44 158 GLY A CA 1
ATOM 1184 C C . GLY A 1 158 ? -3.902 16.469 -11.125 1 87.44 158 GLY A C 1
ATOM 1185 O O . GLY A 1 158 ? -4.887 15.742 -11.219 1 87.44 158 GLY A O 1
ATOM 1186 N N . ASP A 1 159 ? -2.578 16.141 -11.484 1 89.5 159 ASP A N 1
ATOM 1187 C CA . ASP A 1 159 ? -2.188 14.766 -11.773 1 89.5 159 ASP A CA 1
ATOM 1188 C C . ASP A 1 159 ? -1.345 14.188 -10.641 1 89.5 159 ASP A C 1
ATOM 1190 O O . ASP A 1 159 ? -0.523 14.891 -10.047 1 89.5 159 ASP A O 1
ATOM 1194 N N . PRO A 1 160 ? -1.629 12.961 -10.391 1 92.88 160 PRO A N 1
ATOM 1195 C CA . PRO A 1 160 ? -0.888 12.383 -9.273 1 92.88 160 PRO A CA 1
ATOM 1196 C C . PRO A 1 160 ? 0.605 12.242 -9.562 1 92.88 160 PRO A C 1
ATOM 1198 O O . PRO A 1 160 ? 0.996 11.984 -10.703 1 92.88 160 PRO A O 1
ATOM 1201 N N . LEU A 1 161 ? 1.428 12.492 -8.594 1 94.94 161 LEU A N 1
ATOM 1202 C CA . LEU A 1 161 ? 2.838 12.125 -8.625 1 94.94 161 LEU A CA 1
ATOM 1203 C C . LEU A 1 161 ? 3.018 10.633 -8.336 1 94.94 161 LEU A C 1
ATOM 1205 O O . LEU A 1 161 ? 2.467 10.117 -7.363 1 94.94 161 LEU A O 1
ATOM 1209 N N . ILE A 1 162 ? 3.785 9.961 -9.242 1 95.56 162 ILE A N 1
ATOM 1210 C CA . ILE A 1 162 ? 3.941 8.516 -9.141 1 95.56 162 ILE A CA 1
ATOM 1211 C C . ILE A 1 162 ? 5.418 8.164 -8.977 1 95.56 162 ILE A C 1
ATOM 1213 O O . ILE A 1 162 ? 6.277 8.742 -9.648 1 95.56 162 ILE A O 1
ATOM 1217 N N . ASN A 1 163 ? 5.68 7.289 -8.023 1 95.81 163 ASN A N 1
ATOM 1218 C CA . ASN A 1 163 ? 6.992 6.656 -7.938 1 95.81 163 ASN A CA 1
ATOM 1219 C C . ASN A 1 163 ? 7.039 5.355 -8.742 1 95.81 163 ASN A C 1
ATOM 1221 O O . ASN A 1 163 ? 6.234 4.453 -8.508 1 95.81 163 ASN A O 1
ATOM 1225 N N . PHE A 1 164 ? 7.957 5.285 -9.68 1 94.5 164 PHE A N 1
ATOM 1226 C CA . PHE A 1 164 ? 8.117 4.086 -10.492 1 94.5 164 PHE A CA 1
ATOM 1227 C C . PHE A 1 164 ? 9.57 3.918 -10.93 1 94.5 164 PHE A C 1
ATOM 1229 O O . PHE A 1 164 ? 10.172 4.848 -11.469 1 94.5 164 PHE A O 1
ATOM 1236 N N . ARG A 1 165 ? 10.07 2.705 -10.625 1 93.75 165 ARG A N 1
ATOM 1237 C CA . ARG A 1 165 ? 11.453 2.354 -10.945 1 93.75 165 ARG A CA 1
ATOM 1238 C C . ARG A 1 165 ? 12.422 3.379 -10.367 1 93.75 165 ARG A C 1
ATOM 1240 O O . ARG A 1 165 ? 13.367 3.799 -11.047 1 93.75 165 ARG A O 1
ATOM 1247 N N . GLY A 1 166 ? 12.07 3.871 -9.18 1 91 166 GLY A N 1
ATOM 1248 C CA . GLY A 1 166 ? 12.953 4.762 -8.438 1 91 166 GLY A CA 1
ATOM 1249 C C . GLY A 1 166 ? 12.906 6.195 -8.938 1 91 166 GLY A C 1
ATOM 1250 O O . GLY A 1 166 ? 13.734 7.02 -8.539 1 91 166 GLY A O 1
ATOM 1251 N N . ALA A 1 167 ? 12 6.441 -9.805 1 92.62 167 ALA A N 1
ATOM 1252 C CA . ALA A 1 167 ? 11.875 7.785 -10.352 1 92.62 167 ALA A CA 1
ATOM 1253 C C . ALA A 1 167 ? 10.469 8.344 -10.148 1 92.62 167 ALA A C 1
ATOM 1255 O O . ALA A 1 167 ? 9.492 7.598 -10.172 1 92.62 167 ALA A O 1
ATOM 1256 N N . LEU A 1 168 ? 10.438 9.695 -9.938 1 93.56 168 LEU A N 1
ATOM 1257 C CA . LEU A 1 168 ? 9.164 10.398 -9.852 1 93.56 168 LEU A CA 1
ATOM 1258 C C . LEU A 1 168 ? 8.625 10.727 -11.242 1 93.56 168 LEU A C 1
ATOM 1260 O O . LEU A 1 168 ? 9.352 11.266 -12.078 1 93.56 168 LEU A O 1
ATOM 1264 N N . ARG A 1 169 ? 7.406 10.281 -11.391 1 89.81 169 ARG A N 1
ATOM 1265 C CA . ARG A 1 169 ? 6.785 10.391 -12.711 1 89.81 169 ARG A CA 1
ATOM 1266 C C . ARG A 1 169 ? 5.379 10.977 -12.602 1 89.81 169 ARG A C 1
ATOM 1268 O O . ARG A 1 169 ? 4.789 10.992 -11.516 1 89.81 169 ARG A O 1
ATOM 1275 N N . THR A 1 170 ? 4.953 11.578 -13.805 1 86.12 170 THR A N 1
ATOM 1276 C CA . THR A 1 170 ? 3.568 12.023 -13.914 1 86.12 170 THR A CA 1
ATOM 1277 C C . THR A 1 170 ? 2.725 11 -14.672 1 86.12 170 THR A C 1
ATOM 1279 O O . THR A 1 170 ? 3.152 10.477 -15.695 1 86.12 170 THR A O 1
ATOM 1282 N N . LEU A 1 171 ? 1.643 10.555 -14.016 1 81.06 171 LEU A N 1
ATOM 1283 C CA . LEU A 1 171 ? 0.655 9.766 -14.742 1 81.06 171 LEU A CA 1
ATOM 1284 C C . LEU A 1 171 ? -0.177 10.656 -15.664 1 81.06 171 LEU A C 1
ATOM 1286 O O . LEU A 1 171 ? -0.91 11.531 -15.195 1 81.06 171 LEU A O 1
ATOM 1290 N N . LEU A 1 172 ? 0.084 10.609 -16.953 1 72.62 172 LEU A N 1
ATOM 1291 C CA . LEU A 1 172 ? -0.683 11.445 -17.875 1 72.62 172 LEU A CA 1
ATOM 1292 C C . LEU A 1 172 ? -2.074 10.859 -18.109 1 72.62 172 LEU A C 1
ATOM 1294 O O . LEU A 1 172 ? -2.211 9.688 -18.438 1 72.62 172 LEU A O 1
ATOM 1298 N N . LEU A 1 173 ? -3.025 11.484 -17.547 1 66.44 173 LEU A N 1
ATOM 1299 C CA . LEU A 1 173 ? -4.414 11.078 -17.75 1 66.44 173 LEU A CA 1
ATOM 1300 C C . LEU A 1 173 ? -4.949 11.617 -19.078 1 66.44 173 LEU A C 1
ATOM 1302 O O . LEU A 1 173 ? -4.566 12.703 -19.516 1 66.44 173 LEU A O 1
ATOM 1306 N N . ASP A 1 174 ? -5.09 10.758 -20.156 1 53.69 174 ASP A N 1
ATOM 1307 C CA . ASP A 1 174 ? -5.668 11.266 -21.391 1 53.69 174 ASP A CA 1
ATOM 1308 C C . ASP A 1 174 ? -6.879 12.148 -21.125 1 53.69 174 ASP A C 1
ATOM 1310 O O . ASP A 1 174 ? -7.547 11.992 -20.094 1 53.69 174 ASP A O 1
ATOM 1314 N N . MET B 1 1 ? -22.766 24.641 34.062 1 51.19 1 MET B N 1
ATOM 1315 C CA . MET B 1 1 ? -22.375 24.375 32.688 1 51.19 1 MET B CA 1
ATOM 1316 C C . MET B 1 1 ? -21.5 23.125 32.594 1 51.19 1 MET B C 1
ATOM 1318 O O . MET B 1 1 ? -20.469 23.031 33.25 1 51.19 1 MET B O 1
ATOM 1322 N N . SER B 1 2 ? -21.938 21.906 32.375 1 53.97 2 SER B N 1
ATOM 1323 C CA . SER B 1 2 ? -21.25 20.625 32.344 1 53.97 2 SER B CA 1
ATOM 1324 C C . SER B 1 2 ? -20.047 20.656 31.406 1 53.97 2 SER B C 1
ATOM 1326 O O . SER B 1 2 ? -20.172 20.953 30.219 1 53.97 2 SER B O 1
ATOM 1328 N N . HIS B 1 3 ? -18.891 21.016 31.844 1 56.97 3 HIS B N 1
ATOM 1329 C CA . HIS B 1 3 ? -17.625 21.062 31.125 1 56.97 3 HIS B CA 1
ATOM 1330 C C . HIS B 1 3 ? -17.359 19.766 30.375 1 56.97 3 HIS B C 1
ATOM 1332 O O . HIS B 1 3 ? -17 18.75 30.984 1 56.97 3 HIS B O 1
ATOM 1338 N N . GLN B 1 4 ? -18.078 19.438 29.344 1 58.62 4 GLN B N 1
ATOM 1339 C CA . GLN B 1 4 ? -17.828 18.234 28.547 1 58.62 4 GLN B CA 1
ATOM 1340 C C . GLN B 1 4 ? -16.359 18.172 28.109 1 58.62 4 GLN B C 1
ATOM 1342 O O . GLN B 1 4 ? -15.836 19.125 27.531 1 58.62 4 GLN B O 1
ATOM 1347 N N . SER B 1 5 ? -15.508 17.453 28.766 1 68.75 5 SER B N 1
ATOM 1348 C CA . SER B 1 5 ? -14.125 17.219 28.375 1 68.75 5 SER B CA 1
ATOM 1349 C C . SER B 1 5 ? -14.008 17.031 26.859 1 68.75 5 SER B C 1
ATOM 1351 O O . SER B 1 5 ? -14.883 16.422 26.234 1 68.75 5 SER B O 1
ATOM 1353 N N . PRO B 1 6 ? -13.242 17.922 26.188 1 69.19 6 PRO B N 1
ATOM 1354 C CA . PRO B 1 6 ? -13.062 17.734 24.75 1 69.19 6 PRO B CA 1
ATOM 1355 C C . PRO B 1 6 ? -12.945 16.266 24.344 1 69.19 6 PRO B C 1
ATOM 1357 O O . PRO B 1 6 ? -12.445 15.453 25.125 1 69.19 6 PRO B O 1
ATOM 1360 N N . PRO B 1 7 ? -13.719 15.883 23.328 1 74.94 7 PRO B N 1
ATOM 1361 C CA . PRO B 1 7 ? -13.648 14.484 22.891 1 74.94 7 PRO B CA 1
ATOM 1362 C C . PRO B 1 7 ? -12.211 13.992 22.719 1 74.94 7 PRO B C 1
ATOM 1364 O O . PRO B 1 7 ? -11.328 14.773 22.344 1 74.94 7 PRO B O 1
ATOM 1367 N N . ARG B 1 8 ? -12.102 12.906 23.25 1 86.06 8 ARG B N 1
ATOM 1368 C CA . ARG B 1 8 ? -10.828 12.234 22.984 1 86.06 8 ARG B CA 1
ATOM 1369 C C . ARG B 1 8 ? -10.648 11.977 21.5 1 86.06 8 ARG B C 1
ATOM 1371 O O . ARG B 1 8 ? -11.617 11.742 20.766 1 86.06 8 ARG B O 1
ATOM 1378 N N . ILE B 1 9 ? -9.484 12.148 21 1 87.38 9 ILE B N 1
ATOM 1379 C CA . ILE B 1 9 ? -9.156 12.008 19.578 1 87.38 9 ILE B CA 1
ATOM 1380 C C . ILE B 1 9 ? -9.742 10.711 19.031 1 87.38 9 ILE B C 1
ATOM 1382 O O . ILE B 1 9 ? -10.258 10.672 17.922 1 87.38 9 ILE B O 1
ATOM 1386 N N . ARG B 1 10 ? -9.695 9.656 19.766 1 85.5 10 ARG B N 1
ATOM 1387 C CA . ARG B 1 10 ? -10.172 8.352 19.328 1 85.5 10 ARG B CA 1
ATOM 1388 C C . ARG B 1 10 ? -11.688 8.352 19.141 1 85.5 10 ARG B C 1
ATOM 1390 O O . ARG B 1 10 ? -12.234 7.453 18.5 1 85.5 10 ARG B O 1
ATOM 1397 N N . ASP B 1 11 ? -12.391 9.375 19.703 1 90.38 11 ASP B N 1
ATOM 1398 C CA . ASP B 1 11 ? -13.852 9.414 19.672 1 90.38 11 ASP B CA 1
ATOM 1399 C C . ASP B 1 11 ? -14.359 10.273 18.516 1 90.38 11 ASP B C 1
ATOM 1401 O O . ASP B 1 11 ? -15.562 10.359 18.281 1 90.38 11 ASP B O 1
ATOM 1405 N N . ILE B 1 12 ? -13.438 10.938 17.859 1 93.31 12 ILE B N 1
ATOM 1406 C CA . ILE B 1 12 ? -13.828 11.75 16.703 1 93.31 12 ILE B CA 1
ATOM 1407 C C . ILE B 1 12 ? -14.352 10.852 15.594 1 93.31 12 ILE B C 1
ATOM 1409 O O . ILE B 1 12 ? -13.695 9.883 15.211 1 93.31 12 ILE B O 1
ATOM 1413 N N . PRO B 1 13 ? -15.531 11.195 15.023 1 94.81 13 PRO B N 1
ATOM 1414 C CA . PRO B 1 13 ? -16.125 10.312 14.016 1 94.81 13 PRO B CA 1
ATOM 1415 C C . PRO B 1 13 ? -15.32 10.266 12.719 1 94.81 13 PRO B C 1
ATOM 1417 O O . PRO B 1 13 ? -14.75 11.281 12.312 1 94.81 13 PRO B O 1
ATOM 1420 N N . SER B 1 14 ? -15.375 9.117 12.055 1 96.75 14 SER B N 1
ATOM 1421 C CA . SER B 1 14 ? -14.734 8.938 10.758 1 96.75 14 SER B CA 1
ATOM 1422 C C . SER B 1 14 ? -15.555 9.57 9.633 1 96.75 14 SER B C 1
ATOM 1424 O O . SER B 1 14 ? -16.734 9.859 9.812 1 96.75 14 SER B O 1
ATOM 1426 N N . VAL B 1 15 ? -14.891 9.773 8.547 1 97.19 15 VAL B N 1
ATOM 1427 C CA . VAL B 1 15 ? -15.609 10.156 7.332 1 97.19 15 VAL B CA 1
ATOM 1428 C C . VAL B 1 15 ? -16.562 9.031 6.918 1 97.19 15 VAL B C 1
ATOM 1430 O O . VAL B 1 15 ? -16.391 7.883 7.332 1 97.19 15 VAL B O 1
ATOM 1433 N N . GLN B 1 16 ? -17.516 9.398 6.051 1 95.38 16 GLN B N 1
ATOM 1434 C CA . GLN B 1 16 ? -18.422 8.398 5.496 1 95.38 16 GLN B CA 1
ATOM 1435 C C . GLN B 1 16 ? -17.734 7.578 4.41 1 95.38 16 GLN B C 1
ATOM 1437 O O . GLN B 1 16 ? -16.734 8.016 3.828 1 95.38 16 GLN B O 1
ATOM 1442 N N . ALA B 1 17 ? -18.328 6.422 4.137 1 93.75 17 ALA B N 1
ATOM 1443 C CA . ALA B 1 17 ? -17.797 5.496 3.143 1 93.75 17 ALA B CA 1
ATOM 1444 C C . ALA B 1 17 ? -17.656 6.168 1.78 1 93.75 17 ALA B C 1
ATOM 1446 O O . ALA B 1 17 ? -16.688 5.949 1.065 1 93.75 17 ALA B O 1
ATOM 1447 N N . THR B 1 18 ? -18.625 7.035 1.496 1 94.44 18 THR B N 1
ATOM 1448 C CA . THR B 1 18 ? -18.625 7.695 0.196 1 94.44 18 THR B CA 1
ATOM 1449 C C . THR B 1 18 ? -17.469 8.672 0.086 1 94.44 18 THR B C 1
ATOM 1451 O O . THR B 1 18 ? -16.781 8.727 -0.941 1 94.44 18 THR B O 1
ATOM 1454 N N . GLU B 1 19 ? -17.172 9.391 1.134 1 95.69 19 GLU B N 1
ATOM 1455 C CA . GLU B 1 19 ? -16.062 10.32 1.172 1 95.69 19 GLU B CA 1
ATOM 1456 C C . GLU B 1 19 ? -14.719 9.586 1.134 1 95.69 19 GLU B C 1
ATOM 1458 O O . GLU B 1 19 ? -13.789 10.016 0.456 1 95.69 19 GLU B O 1
ATOM 1463 N N . PHE B 1 20 ? -14.758 8.531 1.782 1 95.44 20 PHE B N 1
ATOM 1464 C CA . PHE B 1 20 ? -13.57 7.695 1.793 1 95.44 20 PHE B CA 1
ATOM 1465 C C . PHE B 1 20 ? -13.25 7.188 0.392 1 95.44 20 PHE B C 1
ATOM 1467 O O . PHE B 1 20 ? -12.109 7.293 -0.066 1 95.44 20 PHE B O 1
ATOM 1474 N N . ARG B 1 21 ? -14.234 6.664 -0.228 1 94.75 21 ARG B N 1
ATOM 1475 C CA . ARG B 1 21 ? -14.055 6.125 -1.572 1 94.75 21 ARG B CA 1
ATOM 1476 C C . ARG B 1 21 ? -13.578 7.211 -2.535 1 94.75 21 ARG B C 1
ATOM 1478 O O . ARG B 1 21 ? -12.664 6.984 -3.332 1 94.75 21 ARG B O 1
ATOM 1485 N N . GLN B 1 22 ? -14.148 8.352 -2.387 1 94.62 22 GLN B N 1
ATOM 1486 C CA . GLN B 1 22 ? -13.781 9.461 -3.256 1 94.62 22 GLN B CA 1
ATOM 1487 C C . GLN B 1 22 ? -12.336 9.891 -3.029 1 94.62 22 GLN B C 1
ATOM 1489 O O . GLN B 1 22 ? -11.617 10.211 -3.98 1 94.62 22 GLN B O 1
ATOM 1494 N N . ALA B 1 23 ? -11.906 9.844 -1.815 1 95.69 23 ALA B N 1
ATOM 1495 C CA . ALA B 1 23 ? -10.547 10.25 -1.484 1 95.69 23 ALA B CA 1
ATOM 1496 C C . ALA B 1 23 ? -9.531 9.211 -1.968 1 95.69 23 ALA B C 1
ATOM 1498 O O . ALA B 1 23 ? -8.547 9.555 -2.617 1 95.69 23 ALA B O 1
ATOM 1499 N N . MET B 1 24 ? -9.852 7.965 -1.782 1 95.69 24 MET B N 1
ATOM 1500 C CA . MET B 1 24 ? -8.859 6.918 -2 1 95.69 24 MET B CA 1
ATOM 1501 C C . MET B 1 24 ? -8.734 6.594 -3.484 1 95.69 24 MET B C 1
ATOM 1503 O O . MET B 1 24 ? -7.73 6.012 -3.912 1 95.69 24 MET B O 1
ATOM 1507 N N . ARG B 1 25 ? -9.781 6.965 -4.277 1 94.75 25 ARG B N 1
ATOM 1508 C CA . ARG B 1 25 ? -9.633 6.801 -5.719 1 94.75 25 ARG B CA 1
ATOM 1509 C C . ARG B 1 25 ? -8.484 7.645 -6.254 1 94.75 25 ARG B C 1
ATOM 1511 O O . ARG B 1 25 ? -7.988 7.406 -7.359 1 94.75 25 ARG B O 1
ATOM 1518 N N . ASN B 1 26 ? -8.016 8.594 -5.445 1 94.56 26 ASN B N 1
ATOM 1519 C CA . ASN B 1 26 ? -6.949 9.492 -5.875 1 94.56 26 ASN B CA 1
ATOM 1520 C C . ASN B 1 26 ? -5.57 8.914 -5.566 1 94.56 26 ASN B C 1
ATOM 1522 O O . ASN B 1 26 ? -4.551 9.516 -5.914 1 94.56 26 ASN B O 1
ATOM 1526 N N . LEU B 1 27 ? -5.496 7.809 -4.945 1 96.19 27 LEU B N 1
ATOM 1527 C CA . LEU B 1 27 ? -4.234 7.109 -4.727 1 96.19 27 LEU B CA 1
ATOM 1528 C C . LEU B 1 27 ? -3.943 6.141 -5.867 1 96.19 27 LEU B C 1
ATOM 1530 O O . LEU B 1 27 ? -4.555 5.074 -5.949 1 96.19 27 LEU B O 1
ATOM 1534 N N . ALA B 1 28 ? -2.967 6.551 -6.695 1 95.19 28 ALA B N 1
ATOM 1535 C CA . ALA B 1 28 ? -2.541 5.656 -7.77 1 95.19 28 ALA B CA 1
ATOM 1536 C C . ALA B 1 28 ? -1.781 4.457 -7.211 1 95.19 28 ALA B C 1
ATOM 1538 O O . ALA B 1 28 ? -0.963 4.598 -6.301 1 95.19 28 ALA B O 1
ATOM 1539 N N . SER B 1 29 ? -2.066 3.316 -7.758 1 96.31 29 SER B N 1
ATOM 1540 C CA . SER B 1 29 ? -1.414 2.102 -7.281 1 96.31 29 SER B CA 1
ATOM 1541 C C . SER B 1 29 ? -1.204 1.105 -8.422 1 96.31 29 SER B C 1
ATOM 1543 O O . SER B 1 29 ? -1.982 1.072 -9.375 1 96.31 29 SER B O 1
ATOM 1545 N N . GLY B 1 30 ? -0.136 0.325 -8.32 1 96.62 30 GLY B N 1
ATOM 1546 C CA . GLY B 1 30 ? -0.032 -0.858 -9.156 1 96.62 30 GLY B CA 1
ATOM 1547 C C . GLY B 1 30 ? -1.131 -1.871 -8.898 1 96.62 30 GLY B C 1
ATOM 1548 O O . GLY B 1 30 ? -1.784 -1.833 -7.855 1 96.62 30 GLY B O 1
ATOM 1549 N N . VAL B 1 31 ? -1.357 -2.719 -9.891 1 98 31 VAL B N 1
ATOM 1550 C CA . VAL B 1 31 ? -2.387 -3.75 -9.812 1 98 31 VAL B CA 1
ATOM 1551 C C . VAL B 1 31 ? -1.736 -5.133 -9.812 1 98 31 VAL B C 1
ATOM 1553 O O . VAL B 1 31 ? -0.86 -5.414 -10.633 1 98 31 VAL B O 1
ATOM 1556 N N . ALA B 1 32 ? -2.197 -5.957 -8.898 1 98.62 32 ALA B N 1
ATOM 1557 C CA . ALA B 1 32 ? -1.625 -7.297 -8.789 1 98.62 32 ALA B CA 1
ATOM 1558 C C . ALA B 1 32 ? -2.719 -8.352 -8.648 1 98.62 32 ALA B C 1
ATOM 1560 O O . ALA B 1 32 ? -3.855 -8.031 -8.289 1 98.62 32 ALA B O 1
ATOM 1561 N N . ILE B 1 33 ? -2.377 -9.555 -8.984 1 98.81 33 ILE B N 1
ATOM 1562 C CA . ILE B 1 33 ? -3.156 -10.727 -8.578 1 98.81 33 ILE B CA 1
ATOM 1563 C C . ILE B 1 33 ? -2.428 -11.469 -7.461 1 98.81 33 ILE B C 1
ATOM 1565 O O . ILE B 1 33 ? -1.257 -11.82 -7.605 1 98.81 33 ILE B O 1
ATOM 1569 N N . VAL B 1 34 ? -3.115 -11.617 -6.355 1 98.88 34 VAL B N 1
ATOM 1570 C CA . VAL B 1 34 ? -2.637 -12.438 -5.25 1 98.88 34 VAL B CA 1
ATOM 1571 C C . VAL B 1 34 ? -3.262 -13.828 -5.332 1 98.88 34 VAL B C 1
ATOM 1573 O O . VAL B 1 34 ? -4.484 -13.961 -5.441 1 98.88 34 VAL B O 1
ATOM 1576 N N . ALA B 1 35 ? -2.412 -14.859 -5.332 1 98.88 35 ALA B N 1
ATOM 1577 C CA . ALA B 1 35 ? -2.924 -16.203 -5.535 1 98.88 35 ALA B CA 1
ATOM 1578 C C . ALA B 1 35 ? -2.258 -17.203 -4.582 1 98.88 35 ALA B C 1
ATOM 1580 O O . ALA B 1 35 ? -1.122 -16.984 -4.148 1 98.88 35 ALA B O 1
ATOM 1581 N N . THR B 1 36 ? -2.939 -18.25 -4.254 1 98.75 36 THR B N 1
ATOM 1582 C CA . THR B 1 36 ? -2.469 -19.312 -3.369 1 98.75 36 THR B CA 1
ATOM 1583 C C . THR B 1 36 ? -3.127 -20.641 -3.721 1 98.75 36 THR B C 1
ATOM 1585 O O . THR B 1 36 ? -4.031 -20.703 -4.559 1 98.75 36 THR B O 1
ATOM 1588 N N . GLY B 1 37 ? -2.557 -21.719 -3.148 1 97.94 37 GLY B N 1
ATOM 1589 C CA . GLY B 1 37 ? -3.117 -23.031 -3.359 1 97.94 37 GLY B CA 1
ATOM 1590 C C . GLY B 1 37 ? -2.58 -23.719 -4.602 1 97.94 37 GLY B C 1
ATOM 1591 O O . GLY B 1 37 ? -1.788 -23.141 -5.348 1 97.94 37 GLY B O 1
ATOM 1592 N N . LYS B 1 38 ? -3.014 -25 -4.781 1 96.38 38 LYS B N 1
ATOM 1593 C CA . LYS B 1 38 ? -2.594 -25.812 -5.93 1 96.38 38 LYS B CA 1
ATOM 1594 C C . LYS B 1 38 ? -3.787 -26.5 -6.578 1 96.38 38 LYS B C 1
ATOM 1596 O O . LYS B 1 38 ? -4.793 -26.766 -5.914 1 96.38 38 LYS B O 1
ATOM 1601 N N . ASP B 1 39 ? -3.619 -26.656 -7.852 1 95.25 39 ASP B N 1
ATOM 1602 C CA . ASP B 1 39 ? -4.602 -27.391 -8.633 1 95.25 39 ASP B CA 1
ATOM 1603 C C . ASP B 1 39 ? -6.016 -26.891 -8.367 1 95.25 39 ASP B C 1
ATOM 1605 O O . ASP B 1 39 ? -6.285 -25.688 -8.492 1 95.25 39 ASP B O 1
ATOM 1609 N N . ALA B 1 40 ? -6.891 -27.766 -7.836 1 95.75 40 ALA B N 1
ATOM 1610 C CA . ALA B 1 40 ? -8.289 -27.406 -7.656 1 95.75 40 ALA B CA 1
ATOM 1611 C C . ALA B 1 40 ? -8.461 -26.438 -6.488 1 95.75 40 ALA B C 1
ATOM 1613 O O . ALA B 1 40 ? -9.508 -25.797 -6.352 1 95.75 40 ALA B O 1
ATOM 1614 N N . GLU B 1 41 ? -7.449 -26.266 -5.727 1 97.12 41 GLU B N 1
ATOM 1615 C CA . GLU B 1 41 ? -7.535 -25.422 -4.539 1 97.12 41 GLU B CA 1
ATOM 1616 C C . GLU B 1 41 ? -6.992 -24.016 -4.812 1 97.12 41 GLU B C 1
ATOM 1618 O O . GLU B 1 41 ? -6.957 -23.172 -3.914 1 97.12 41 GLU B O 1
ATOM 1623 N N . ARG B 1 42 ? -6.637 -23.844 -6.074 1 98.31 42 ARG B N 1
ATOM 1624 C CA . ARG B 1 42 ? -6.152 -22.516 -6.438 1 98.31 42 ARG B CA 1
ATOM 1625 C C . ARG B 1 42 ? -7.211 -21.453 -6.16 1 98.31 42 ARG B C 1
ATOM 1627 O O . ARG B 1 42 ? -8.391 -21.641 -6.48 1 98.31 42 ARG B O 1
ATOM 1634 N N . ARG B 1 43 ? -6.844 -20.438 -5.477 1 98.5 43 ARG B N 1
ATOM 1635 C CA . ARG B 1 43 ? -7.637 -19.219 -5.258 1 98.5 43 ARG B CA 1
ATOM 1636 C C . ARG B 1 43 ? -6.809 -17.969 -5.512 1 98.5 43 ARG B C 1
ATOM 1638 O O . ARG B 1 43 ? -5.598 -17.969 -5.266 1 98.5 43 ARG B O 1
ATOM 1645 N N . GLY B 1 44 ? -7.441 -16.969 -6.027 1 98.5 44 GLY B N 1
ATOM 1646 C CA . GLY B 1 44 ? -6.77 -15.703 -6.266 1 98.5 44 GLY B CA 1
ATOM 1647 C C . GLY B 1 44 ? -7.73 -14.555 -6.508 1 98.5 44 GLY B C 1
ATOM 1648 O O . GLY B 1 44 ? -8.906 -14.773 -6.812 1 98.5 44 GLY B O 1
ATOM 1649 N N . LEU B 1 45 ? -7.281 -13.367 -6.367 1 98.19 45 LEU B N 1
ATOM 1650 C CA . LEU B 1 45 ? -8.062 -12.164 -6.625 1 98.19 45 LEU B CA 1
ATOM 1651 C C . LEU B 1 45 ? -7.152 -10.992 -6.996 1 98.19 45 LEU B C 1
ATOM 1653 O O . LEU B 1 45 ? -5.949 -11.031 -6.73 1 98.19 45 LEU B O 1
ATOM 1657 N N . THR B 1 46 ? -7.727 -10.008 -7.66 1 98 46 THR B N 1
ATOM 1658 C CA . THR B 1 46 ? -7.039 -8.766 -7.992 1 98 46 THR B CA 1
ATOM 1659 C C . THR B 1 46 ? -6.988 -7.832 -6.785 1 98 46 THR B C 1
ATOM 1661 O O . THR B 1 46 ? -7.977 -7.691 -6.062 1 98 46 THR B O 1
ATOM 1664 N N . VAL B 1 47 ? -5.848 -7.254 -6.539 1 97.62 47 VAL B N 1
ATOM 1665 C CA . VAL B 1 47 ? -5.723 -6.258 -5.48 1 97.62 47 VAL B CA 1
ATOM 1666 C C . VAL B 1 47 ? -4.949 -5.047 -6.004 1 97.62 47 VAL B C 1
ATOM 1668 O O . VAL B 1 47 ? -4.094 -5.18 -6.883 1 97.62 47 VAL B O 1
ATOM 1671 N N . SER B 1 48 ? -5.301 -3.902 -5.453 1 97.12 48 SER B N 1
ATOM 1672 C CA . SER B 1 48 ? -4.461 -2.717 -5.594 1 97.12 48 SER B CA 1
ATOM 1673 C C . SER B 1 48 ? -3.904 -2.271 -4.246 1 97.12 48 SER B C 1
ATOM 1675 O O . SER B 1 48 ? -3.098 -1.342 -4.176 1 97.12 48 SER B O 1
ATOM 1677 N N . SER B 1 49 ? -4.402 -2.912 -3.188 1 97.62 49 SER B N 1
ATOM 1678 C CA . SER B 1 49 ? -3.852 -2.699 -1.854 1 97.62 49 SER B CA 1
ATOM 1679 C C . SER B 1 49 ? -2.576 -3.508 -1.646 1 97.62 49 SER B C 1
ATOM 1681 O O . SER B 1 49 ? -2.592 -4.539 -0.971 1 97.62 49 SER B O 1
ATOM 1683 N N . VAL B 1 50 ? -1.504 -3.08 -2.188 1 98.19 50 VAL B N 1
ATOM 1684 C CA . VAL B 1 50 ? -0.205 -3.742 -2.154 1 98.19 50 VAL B CA 1
ATOM 1685 C C . VAL B 1 50 ? 0.901 -2.703 -1.988 1 98.19 50 VAL B C 1
ATOM 1687 O O . VAL B 1 50 ? 0.846 -1.628 -2.59 1 98.19 50 VAL B O 1
ATOM 1690 N N . THR B 1 51 ? 1.81 -2.963 -1.114 1 98 51 THR B N 1
ATOM 1691 C CA . THR B 1 51 ? 2.93 -2.045 -0.937 1 98 51 THR B CA 1
ATOM 1692 C C . THR B 1 51 ? 4.117 -2.756 -0.296 1 98 51 THR B C 1
ATOM 1694 O O . THR B 1 51 ? 3.945 -3.766 0.392 1 98 51 THR B O 1
ATOM 1697 N N . SER B 1 52 ? 5.262 -2.305 -0.619 1 96.5 52 SER B N 1
ATOM 1698 C CA . SER B 1 52 ? 6.457 -2.771 0.072 1 96.5 52 SER B CA 1
ATOM 1699 C C . SER B 1 52 ? 6.559 -2.17 1.471 1 96.5 52 SER B C 1
ATOM 1701 O O . SER B 1 52 ? 6.137 -1.034 1.695 1 96.5 52 SER B O 1
ATOM 1703 N N . ILE B 1 53 ? 7.16 -2.893 2.428 1 94.62 53 ILE B N 1
ATOM 1704 C CA . ILE B 1 53 ? 7.145 -2.385 3.795 1 94.62 53 ILE B CA 1
ATOM 1705 C C . ILE B 1 53 ? 8.555 -2.418 4.375 1 94.62 53 ILE B C 1
ATOM 1707 O O . ILE B 1 53 ? 8.969 -1.495 5.082 1 94.62 53 ILE B O 1
ATOM 1711 N N . CYS B 1 54 ? 9.281 -3.51 4.188 1 93.88 54 CYS B N 1
ATOM 1712 C CA . CYS B 1 54 ? 10.562 -3.691 4.863 1 93.88 54 CYS B CA 1
ATOM 1713 C C . CYS B 1 54 ? 11.562 -4.391 3.957 1 93.88 54 CYS B C 1
ATOM 1715 O O . CYS B 1 54 ? 11.203 -5.309 3.217 1 93.88 54 CYS B O 1
ATOM 1717 N N . MET B 1 55 ? 12.812 -3.965 4.117 1 92.62 55 MET B N 1
ATOM 1718 C CA . MET B 1 55 ? 13.883 -4.586 3.336 1 92.62 55 MET B CA 1
ATOM 1719 C C . MET B 1 55 ? 14.516 -5.738 4.105 1 92.62 55 MET B C 1
ATOM 1721 O O . MET B 1 55 ? 15.016 -6.691 3.506 1 92.62 55 MET B O 1
ATOM 1725 N N . GLU B 1 56 ? 14.477 -5.602 5.445 1 91.88 56 GLU B N 1
ATOM 1726 C CA . GLU B 1 56 ? 15.102 -6.621 6.285 1 91.88 56 GLU B CA 1
ATOM 1727 C C . GLU B 1 56 ? 14.164 -7.043 7.418 1 91.88 56 GLU B C 1
ATOM 1729 O O . GLU B 1 56 ? 14.07 -6.363 8.438 1 91.88 56 GLU B O 1
ATOM 1734 N N . PRO B 1 57 ? 13.68 -8.281 7.238 1 95.06 57 PRO B N 1
ATOM 1735 C CA . PRO B 1 57 ? 13.602 -9.094 6.023 1 95.06 57 PRO B CA 1
ATOM 1736 C C . PRO B 1 57 ? 12.758 -8.438 4.93 1 95.06 57 PRO B C 1
ATOM 1738 O O . PRO B 1 57 ? 11.969 -7.531 5.215 1 95.06 57 PRO B O 1
ATOM 1741 N N . PRO B 1 58 ? 12.977 -8.867 3.666 1 97.81 58 PRO B N 1
ATOM 1742 C CA . PRO B 1 58 ? 12.172 -8.289 2.584 1 97.81 58 PRO B CA 1
ATOM 1743 C C . PRO B 1 58 ? 10.703 -8.695 2.66 1 97.81 58 PRO B C 1
ATOM 1745 O O . PRO B 1 58 ? 10.375 -9.875 2.512 1 97.81 58 PRO B O 1
ATOM 1748 N N . CYS B 1 59 ? 9.852 -7.723 2.918 1 98.06 59 CYS B N 1
ATOM 1749 C CA . CYS B 1 59 ? 8.438 -8.008 3.096 1 98.06 59 CYS B CA 1
ATOM 1750 C C . CYS B 1 59 ? 7.578 -7.051 2.273 1 98.06 59 CYS B C 1
ATOM 1752 O O . CYS B 1 59 ? 7.922 -5.875 2.125 1 98.06 59 CYS B O 1
ATOM 1754 N N . LEU B 1 60 ? 6.543 -7.562 1.773 1 98.31 60 LEU B N 1
ATOM 1755 C CA . LEU B 1 60 ? 5.465 -6.746 1.226 1 98.31 60 LEU B CA 1
ATOM 1756 C C . LEU B 1 60 ? 4.156 -7 1.97 1 98.31 60 LEU B C 1
ATOM 1758 O O . LEU B 1 60 ? 4.062 -7.938 2.764 1 98.31 60 LEU B O 1
ATOM 1762 N N . LEU B 1 61 ? 3.252 -6.141 1.752 1 98.5 61 LEU B N 1
ATOM 1763 C CA . LEU B 1 61 ? 1.932 -6.234 2.365 1 98.5 61 LEU B CA 1
ATOM 1764 C C . LEU B 1 61 ? 0.836 -6.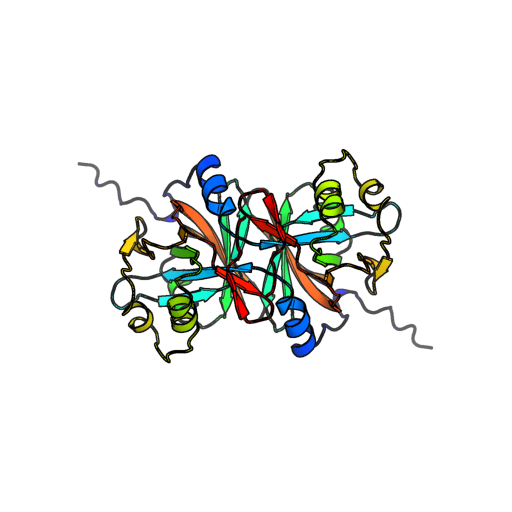219 1.306 1 98.5 61 LEU B C 1
ATOM 1766 O O . LEU B 1 61 ? 0.914 -5.457 0.339 1 98.5 61 LEU B O 1
ATOM 1770 N N . VAL B 1 62 ? -0.223 -7.094 1.502 1 98.69 62 VAL B N 1
ATOM 1771 C CA . VAL B 1 62 ? -1.431 -7.039 0.685 1 98.69 62 VAL B CA 1
ATOM 1772 C C . VAL B 1 62 ? -2.662 -6.977 1.586 1 98.69 62 VAL B C 1
ATOM 1774 O O . VAL B 1 62 ? -2.68 -7.57 2.666 1 98.69 62 VAL B O 1
ATOM 1777 N N . GLY B 1 63 ? -3.594 -6.18 1.209 1 98.31 63 GLY B N 1
ATOM 1778 C CA . GLY B 1 63 ? -4.887 -6.152 1.873 1 98.31 63 GLY B CA 1
ATOM 1779 C C . GLY B 1 63 ? -5.93 -7.016 1.188 1 98.31 63 GLY B C 1
ATOM 1780 O O . GLY B 1 63 ? -6.164 -6.875 -0.015 1 98.31 63 GLY B O 1
ATOM 1781 N N . ILE B 1 64 ? -6.543 -7.902 1.936 1 98.12 64 ILE B N 1
ATOM 1782 C CA . ILE B 1 64 ? -7.527 -8.82 1.373 1 98.12 64 ILE B CA 1
ATOM 1783 C C . ILE B 1 64 ? -8.781 -8.828 2.242 1 98.12 64 ILE B C 1
ATOM 1785 O O . ILE B 1 64 ? -8.695 -8.875 3.473 1 98.12 64 ILE B O 1
ATOM 1789 N N . LYS B 1 65 ? -9.906 -8.711 1.571 1 96.5 65 LYS B N 1
ATOM 1790 C CA . LYS B 1 65 ? -11.172 -8.75 2.297 1 96.5 65 LYS B CA 1
ATOM 1791 C C . LYS B 1 65 ? -11.328 -10.062 3.062 1 96.5 65 LYS B C 1
ATOM 1793 O O . LYS B 1 65 ? -11.117 -11.141 2.506 1 96.5 65 LYS B O 1
ATOM 1798 N N . GLY B 1 66 ? -11.719 -9.898 4.277 1 96.06 66 GLY B N 1
ATOM 1799 C CA . GLY B 1 66 ? -11.992 -11.07 5.094 1 96.06 66 GLY B CA 1
ATOM 1800 C C . GLY B 1 66 ? -13.117 -11.93 4.543 1 96.06 66 GLY B C 1
ATOM 1801 O O . GLY B 1 66 ? -14.109 -11.406 4.035 1 96.06 66 GLY B O 1
ATOM 1802 N N . GLY B 1 67 ? -12.93 -13.227 4.699 1 92.88 67 GLY B N 1
ATOM 1803 C CA . GLY B 1 67 ? -13.977 -14.148 4.293 1 92.88 67 GLY B CA 1
ATOM 1804 C C . GLY B 1 67 ? -13.859 -14.586 2.848 1 92.88 67 GLY B C 1
ATOM 1805 O O . GLY B 1 67 ? -14.609 -15.453 2.395 1 92.88 67 GLY B O 1
ATOM 1806 N N . SER B 1 68 ? -13 -13.93 2.051 1 95.5 68 SER B N 1
ATOM 1807 C CA . SER B 1 68 ? -12.781 -14.422 0.694 1 95.5 68 SER B CA 1
ATOM 1808 C C . SER B 1 68 ? -12.094 -15.781 0.701 1 95.5 68 SER B C 1
ATOM 1810 O O . SER B 1 68 ? -11.43 -16.141 1.676 1 95.5 68 SER B O 1
ATOM 1812 N N . GLU B 1 69 ? -12.273 -16.547 -0.352 1 97.12 69 GLU B N 1
ATOM 1813 C CA . GLU B 1 69 ? -11.617 -17.844 -0.47 1 97.12 69 GLU B CA 1
ATOM 1814 C C . GLU B 1 69 ? -10.102 -17.688 -0.487 1 97.12 69 GLU B C 1
ATOM 1816 O O . GLU B 1 69 ? -9.375 -18.531 0.044 1 97.12 69 GLU B O 1
ATOM 1821 N N . THR B 1 70 ? -9.68 -16.656 -1.095 1 98.25 70 THR B N 1
ATOM 1822 C CA . THR B 1 70 ? -8.242 -16.391 -1.138 1 98.25 70 THR B CA 1
ATOM 1823 C C . THR B 1 70 ? -7.703 -16.109 0.262 1 98.25 70 THR B C 1
ATOM 1825 O O . THR B 1 70 ? -6.641 -16.609 0.635 1 98.25 70 THR B O 1
ATOM 1828 N N . HIS B 1 71 ? -8.438 -15.281 0.967 1 98.5 71 HIS B N 1
ATOM 1829 C CA . HIS B 1 71 ? -8.109 -15 2.357 1 98.5 71 HIS B CA 1
ATOM 1830 C C . HIS B 1 71 ? -7.902 -16.281 3.152 1 98.5 71 HIS B C 1
ATOM 1832 O O . HIS B 1 71 ? -6.855 -16.469 3.773 1 98.5 71 HIS B O 1
ATOM 1838 N N . ASP B 1 72 ? -8.852 -17.203 3.117 1 98.19 72 ASP B N 1
ATOM 1839 C CA . ASP B 1 72 ? -8.789 -18.453 3.859 1 98.19 72 ASP B CA 1
ATOM 1840 C C . ASP B 1 72 ? -7.664 -19.344 3.342 1 98.19 72 ASP B C 1
ATOM 1842 O O . ASP B 1 72 ? -7 -20.031 4.121 1 98.19 72 ASP B O 1
ATOM 1846 N N . GLY B 1 73 ? -7.473 -19.328 2.053 1 98.19 73 GLY B N 1
ATOM 1847 C CA . GLY B 1 73 ? -6.406 -20.094 1.443 1 98.19 73 GLY B CA 1
ATOM 1848 C C . GLY B 1 73 ? -5.023 -19.688 1.904 1 98.19 73 GLY B C 1
ATOM 1849 O O . GLY B 1 73 ? -4.168 -20.531 2.17 1 98.19 73 GLY B O 1
ATOM 1850 N N . ILE B 1 74 ? -4.754 -18.406 2.029 1 98.62 74 ILE B N 1
ATOM 1851 C CA . ILE B 1 74 ? -3.459 -17.891 2.463 1 98.62 74 ILE B CA 1
ATOM 1852 C C . ILE B 1 74 ? -3.203 -18.297 3.912 1 98.62 74 ILE B C 1
ATOM 1854 O O . ILE B 1 74 ? -2.092 -18.703 4.266 1 98.62 74 ILE B O 1
ATOM 1858 N N . LEU B 1 75 ? -4.23 -18.156 4.738 1 98.19 75 LEU B N 1
ATOM 1859 C CA . LEU B 1 75 ? -4.078 -18.547 6.137 1 98.19 75 LEU B CA 1
ATOM 1860 C C . LEU B 1 75 ? -3.764 -20.031 6.258 1 98.19 75 LEU B C 1
ATOM 1862 O O . LEU B 1 75 ? -2.971 -20.438 7.113 1 98.19 75 LEU B O 1
ATOM 1866 N N . ALA B 1 76 ? -4.355 -20.844 5.422 1 97.19 76 ALA B N 1
ATOM 1867 C CA . ALA B 1 76 ? -4.188 -22.297 5.48 1 97.19 76 ALA B CA 1
ATOM 1868 C C . ALA B 1 76 ? -2.816 -22.703 4.949 1 97.19 76 ALA B C 1
ATOM 1870 O O . ALA B 1 76 ? -2.137 -23.547 5.551 1 97.19 76 ALA B O 1
ATOM 1871 N N . SER B 1 77 ? -2.387 -22.156 3.846 1 96.88 77 SER B N 1
ATOM 1872 C CA . SER B 1 77 ? -1.176 -22.594 3.162 1 96.88 77 SER B CA 1
ATOM 1873 C C . SER B 1 77 ? 0.053 -21.859 3.678 1 96.88 77 SER B C 1
ATOM 1875 O O . SER B 1 77 ? 1.186 -22.281 3.447 1 96.88 77 SER B O 1
ATOM 1877 N N . ARG B 1 78 ? -0.16 -20.688 4.223 1 98.06 78 ARG B N 1
ATOM 1878 C CA . ARG B 1 78 ? 0.875 -19.828 4.773 1 98.06 78 ARG B CA 1
ATOM 1879 C C . ARG B 1 78 ? 1.831 -19.344 3.684 1 98.06 78 ARG B C 1
ATOM 1881 O O . ARG B 1 78 ? 2.998 -19.062 3.955 1 98.06 78 ARG B O 1
ATOM 1888 N N . SER B 1 79 ? 1.389 -19.406 2.455 1 98.62 79 SER B N 1
ATOM 1889 C CA . SER B 1 79 ? 2.16 -18.906 1.315 1 98.62 79 SER B CA 1
ATOM 1890 C C . SER B 1 79 ? 1.247 -18.344 0.232 1 98.62 79 SER B C 1
ATOM 1892 O O . SER B 1 79 ? 0.08 -18.734 0.134 1 98.62 79 SER B O 1
ATOM 1894 N N . PHE B 1 80 ? 1.733 -17.406 -0.553 1 98.88 80 PHE B N 1
ATOM 1895 C CA . PHE B 1 80 ? 0.97 -16.828 -1.656 1 98.88 80 PHE B CA 1
ATOM 1896 C C . PHE B 1 80 ? 1.897 -16.188 -2.68 1 98.88 80 PHE B C 1
ATOM 1898 O O . PHE B 1 80 ? 3.035 -15.836 -2.359 1 98.88 80 PHE B O 1
ATOM 1905 N N . GLY B 1 81 ? 1.461 -16.188 -3.871 1 98.81 81 GLY B N 1
ATOM 1906 C CA . GLY B 1 81 ? 2.127 -15.484 -4.949 1 98.81 81 GLY B CA 1
ATOM 1907 C C . GLY B 1 81 ? 1.519 -14.117 -5.23 1 98.81 81 GLY B C 1
ATOM 1908 O O . GLY B 1 81 ? 0.311 -13.93 -5.074 1 98.81 81 GLY B O 1
ATOM 1909 N N . VAL B 1 82 ? 2.324 -13.172 -5.613 1 98.88 82 VAL B N 1
ATOM 1910 C CA . VAL B 1 82 ? 1.906 -11.852 -6.066 1 98.88 82 VAL B CA 1
ATOM 1911 C C . VAL B 1 82 ? 2.4 -11.609 -7.492 1 98.88 82 VAL B C 1
ATOM 1913 O O . VAL B 1 82 ? 3.607 -11.578 -7.738 1 98.88 82 VAL B O 1
ATOM 1916 N N . SER B 1 83 ? 1.546 -11.5 -8.414 1 98.75 83 SER B N 1
ATOM 1917 C CA . SER B 1 83 ? 1.871 -11.18 -9.805 1 98.75 83 SER B CA 1
ATOM 1918 C C . SER B 1 83 ? 1.437 -9.758 -10.156 1 98.75 83 SER B C 1
ATOM 1920 O O . SER B 1 83 ? 0.244 -9.492 -10.32 1 98.75 83 SER B O 1
ATOM 1922 N N . LEU B 1 84 ? 2.396 -8.82 -10.219 1 98.38 84 LEU B N 1
ATOM 1923 C CA . LEU B 1 84 ? 2.111 -7.469 -10.703 1 98.38 84 LEU B CA 1
ATOM 1924 C C . LEU B 1 84 ? 1.809 -7.477 -12.195 1 98.38 84 LEU B C 1
ATOM 1926 O O . LEU B 1 84 ? 2.559 -8.055 -12.984 1 98.38 84 LEU B O 1
ATOM 1930 N N . LEU B 1 85 ? 0.789 -6.793 -12.562 1 97.56 85 LEU B N 1
ATOM 1931 C CA . LEU B 1 85 ? 0.275 -6.93 -13.922 1 97.56 85 LEU B CA 1
ATOM 1932 C C . LEU B 1 85 ? 0.815 -5.828 -14.82 1 97.56 85 LEU B C 1
ATOM 1934 O O . LEU B 1 85 ? 1.042 -4.703 -14.367 1 97.56 85 LEU B O 1
ATOM 1938 N N . SER B 1 86 ? 0.968 -6.246 -16.062 1 95.25 86 SER B N 1
ATOM 1939 C CA . SER B 1 86 ? 1.318 -5.289 -17.109 1 95.25 86 SER B CA 1
ATOM 1940 C C . SER B 1 86 ? 0.071 -4.707 -17.766 1 95.25 86 SER B C 1
ATOM 1942 O O . SER B 1 86 ? -1.027 -5.242 -17.609 1 95.25 86 SER B O 1
ATOM 1944 N N . SER B 1 87 ? 0.326 -3.611 -18.547 1 93.12 87 SER B N 1
ATOM 1945 C CA . SER B 1 87 ? -0.774 -2.865 -19.141 1 93.12 87 SER B CA 1
ATOM 1946 C C . SER B 1 87 ? -1.577 -3.74 -20.109 1 93.12 87 SER B C 1
ATOM 1948 O O . SER B 1 87 ? -2.762 -3.49 -20.328 1 93.12 87 SER B O 1
ATOM 1950 N N . ASP B 1 88 ? -1.012 -4.781 -20.641 1 93.81 88 ASP B N 1
ATOM 1951 C CA . ASP B 1 88 ? -1.688 -5.641 -21.609 1 93.81 88 ASP B CA 1
ATOM 1952 C C . ASP B 1 88 ? -2.457 -6.758 -20.906 1 93.81 88 ASP B C 1
ATOM 1954 O O . ASP B 1 88 ? -3.051 -7.617 -21.562 1 93.81 88 ASP B O 1
ATOM 1958 N N . GLN B 1 89 ? -2.514 -6.719 -19.641 1 96.5 89 GLN B N 1
ATOM 1959 C CA . GLN B 1 89 ? -3.156 -7.789 -18.875 1 96.5 89 GLN B CA 1
ATOM 1960 C C . GLN B 1 89 ? -4.387 -7.273 -18.141 1 96.5 89 GLN B C 1
ATOM 1962 O O . GLN B 1 89 ? -4.711 -7.762 -17.047 1 96.5 89 GLN B O 1
ATOM 1967 N N . GLN B 1 90 ? -5.035 -6.281 -18.641 1 96.12 90 GLN B N 1
ATOM 1968 C CA . GLN B 1 90 ? -6.215 -5.672 -18.031 1 96.12 90 GLN B CA 1
ATOM 1969 C C . GLN B 1 90 ? -7.355 -6.684 -17.906 1 96.12 90 GLN B C 1
ATOM 1971 O O . GLN B 1 90 ? -8.07 -6.703 -16.906 1 96.12 90 GLN B O 1
ATOM 1976 N N . ASP B 1 91 ? -7.531 -7.496 -18.953 1 96.19 91 ASP B N 1
ATOM 1977 C CA . ASP B 1 91 ? -8.602 -8.492 -18.953 1 96.19 91 ASP B CA 1
ATOM 1978 C C . ASP B 1 91 ? -8.445 -9.453 -17.781 1 96.19 91 ASP B C 1
ATOM 1980 O O . ASP B 1 91 ? -9.438 -9.852 -17.156 1 96.19 91 ASP B O 1
ATOM 1984 N N . LEU B 1 92 ? -7.234 -9.82 -17.516 1 97.19 92 LEU B N 1
ATOM 1985 C CA . LEU B 1 92 ? -6.965 -10.727 -16.391 1 97.19 92 LEU B CA 1
ATOM 1986 C C . LEU B 1 92 ? -7.289 -10.055 -15.062 1 97.19 92 LEU B C 1
ATOM 1988 O O . LEU B 1 92 ? -7.855 -10.68 -14.172 1 97.19 92 LEU B O 1
ATOM 1992 N N . ALA B 1 93 ? -6.918 -8.773 -14.938 1 97.56 93 ALA B N 1
ATOM 1993 C CA . ALA B 1 93 ? -7.238 -8.008 -13.734 1 97.56 93 ALA B CA 1
ATOM 1994 C C . ALA B 1 93 ? -8.742 -8 -13.477 1 97.56 93 ALA B C 1
ATOM 1996 O O . ALA B 1 93 ? -9.188 -8.219 -12.352 1 97.56 93 ALA B O 1
ATOM 1997 N N . LEU B 1 94 ? -9.5 -7.785 -14.5 1 96.56 94 LEU B N 1
ATOM 1998 C CA . LEU B 1 94 ? -10.953 -7.723 -14.391 1 96.56 94 LEU B CA 1
ATOM 1999 C C . LEU B 1 94 ? -11.523 -9.086 -14.031 1 96.56 94 LEU B C 1
ATOM 2001 O O . LEU B 1 94 ? -12.438 -9.188 -13.203 1 96.56 94 LEU B O 1
ATOM 2005 N N . ARG B 1 95 ? -11.016 -10.148 -14.625 1 97.12 95 ARG B N 1
ATOM 2006 C CA . ARG B 1 95 ? -11.469 -11.508 -14.359 1 97.12 95 ARG B CA 1
ATOM 2007 C C . ARG B 1 95 ? -11.266 -11.875 -12.891 1 97.12 95 ARG B C 1
ATOM 2009 O O . ARG B 1 95 ? -12.188 -12.359 -12.234 1 97.12 95 ARG B O 1
ATOM 2016 N N . PHE B 1 96 ? -10.141 -11.57 -12.352 1 97.94 96 PHE B N 1
ATOM 2017 C CA . PHE B 1 96 ? -9.828 -11.906 -10.969 1 97.94 96 PHE B CA 1
ATOM 2018 C C . PHE B 1 96 ? -10.5 -10.938 -10.008 1 97.94 96 PHE B C 1
ATOM 2020 O O . PHE B 1 96 ? -10.57 -11.195 -8.805 1 97.94 96 PHE B O 1
ATOM 2027 N N . GLY B 1 97 ? -10.961 -9.82 -10.523 1 95.44 97 GLY B N 1
ATOM 2028 C CA . GLY B 1 97 ? -11.75 -8.883 -9.742 1 95.44 97 GLY B CA 1
ATOM 2029 C C . GLY B 1 97 ? -13.227 -9.242 -9.703 1 95.44 97 GLY B C 1
ATOM 2030 O O . GLY B 1 97 ? -14.016 -8.562 -9.039 1 95.44 97 GLY B O 1
ATOM 2031 N N . GLY B 1 98 ? -13.656 -10.195 -10.438 1 92.25 98 GLY B N 1
ATOM 2032 C CA . GLY B 1 98 ? -15.016 -10.703 -10.375 1 92.25 98 GLY B CA 1
ATOM 2033 C C . GLY B 1 98 ? -15.852 -10.32 -11.586 1 92.25 98 GLY B C 1
ATOM 2034 O O . GLY B 1 98 ? -17.016 -10.719 -11.695 1 92.25 98 GLY B O 1
ATOM 2035 N N . GLN B 1 99 ? -15.414 -9.531 -12.453 1 84.62 99 GLN B N 1
ATOM 2036 C CA . GLN B 1 99 ? -16.219 -8.984 -13.547 1 84.62 99 GLN B CA 1
ATOM 2037 C C . GLN B 1 99 ? -16.688 -10.094 -14.492 1 84.62 99 GLN B C 1
ATOM 2039 O O . GLN B 1 99 ? -17.766 -10 -15.07 1 84.62 99 GLN B O 1
ATOM 2044 N N . GLU B 1 100 ? -16.094 -11.172 -14.734 1 84.38 100 GLU B N 1
ATOM 2045 C CA . GLU B 1 100 ? -16.484 -12.188 -15.703 1 84.38 100 GLU B CA 1
ATOM 2046 C C . GLU B 1 100 ? -17.266 -13.312 -15.031 1 84.38 100 GLU B C 1
ATOM 2048 O O . GLU B 1 100 ? -17.672 -14.273 -15.688 1 84.38 100 GLU B O 1
ATOM 2053 N N . GLY B 1 101 ? -17.562 -13.125 -13.797 1 89 101 GLY B N 1
ATOM 2054 C CA . GLY B 1 101 ? -18.359 -14.109 -13.086 1 89 101 GLY B CA 1
ATOM 2055 C C . GLY B 1 101 ? -17.578 -15.352 -12.711 1 89 101 GLY B C 1
ATOM 2056 O O . GLY B 1 101 ? -18.109 -16.266 -12.07 1 89 101 GLY B O 1
ATOM 2057 N N . ALA B 1 102 ? -16.344 -15.453 -13.18 1 88.44 102 ALA B N 1
ATOM 2058 C CA . ALA B 1 102 ? -15.5 -16.578 -12.797 1 88.44 102 ALA B CA 1
ATOM 2059 C C . ALA B 1 102 ? -15.25 -16.594 -11.289 1 88.44 102 ALA B C 1
ATOM 2061 O O . ALA B 1 102 ? -15.031 -15.547 -10.68 1 88.44 102 ALA B O 1
ATOM 2062 N N . LYS B 1 103 ? -15.305 -17.859 -10.719 1 91.31 103 LYS B N 1
ATOM 2063 C CA . LYS B 1 103 ? -15.094 -18.016 -9.281 1 91.31 103 LYS B CA 1
ATOM 2064 C C . LYS B 1 103 ? -14.07 -19.109 -8.992 1 91.31 103 LYS B C 1
ATOM 2066 O O . LYS B 1 103 ? -13.859 -20 -9.812 1 91.31 103 LYS B O 1
ATOM 2071 N N . GLY B 1 104 ? -13.484 -18.922 -7.816 1 94.19 104 GLY B N 1
ATOM 2072 C CA . GLY B 1 104 ? -12.578 -19.953 -7.344 1 94.19 104 GLY B CA 1
ATOM 2073 C C . GLY B 1 104 ? -11.523 -20.328 -8.359 1 94.19 104 GLY B C 1
ATOM 2074 O O . GLY B 1 104 ? -10.844 -19.469 -8.906 1 94.19 104 GLY B O 1
ATOM 2075 N N . VAL B 1 105 ? -11.469 -21.609 -8.648 1 96.5 105 VAL B N 1
ATOM 2076 C CA . VAL B 1 105 ? -10.398 -22.172 -9.484 1 96.5 105 VAL B CA 1
ATOM 2077 C C . VAL B 1 105 ? -10.625 -21.766 -10.938 1 96.5 105 VAL B C 1
ATOM 2079 O O . VAL B 1 105 ? -9.68 -21.703 -11.727 1 96.5 105 VAL B O 1
ATOM 2082 N N . HIS B 1 106 ? -11.844 -21.406 -11.312 1 96.19 106 HIS B N 1
ATOM 2083 C CA . HIS B 1 106 ? -12.172 -21.109 -12.703 1 96.19 106 HIS B CA 1
ATOM 2084 C C . HIS B 1 106 ? -11.562 -19.781 -13.133 1 96.19 106 HIS B C 1
ATOM 2086 O O . HIS B 1 106 ? -11.469 -19.484 -14.328 1 96.19 106 HIS B O 1
ATOM 2092 N N . ARG B 1 107 ? -11.109 -18.938 -12.172 1 97.12 107 ARG B N 1
ATOM 2093 C CA . ARG B 1 107 ? -10.398 -17.703 -12.5 1 97.12 107 ARG B CA 1
ATOM 2094 C C . ARG B 1 107 ? -9.07 -18 -13.188 1 97.12 107 ARG B C 1
ATOM 2096 O O . ARG B 1 107 ? -8.555 -17.172 -13.938 1 97.12 107 ARG B O 1
ATOM 2103 N N . PHE B 1 108 ? -8.586 -19.219 -13.016 1 97.69 108 PHE B N 1
ATOM 2104 C CA . PHE B 1 108 ? -7.258 -19.594 -13.492 1 97.69 108 PHE B CA 1
ATOM 2105 C C . PHE B 1 108 ? -7.348 -20.266 -14.859 1 97.69 108 PHE B C 1
ATOM 2107 O O . PHE B 1 108 ? -6.336 -20.734 -15.391 1 97.69 108 PHE B O 1
ATOM 2114 N N . ASP B 1 109 ? -8.562 -20.312 -15.414 1 95.5 109 ASP B N 1
ATOM 2115 C CA . ASP B 1 109 ? -8.773 -21.031 -16.672 1 95.5 109 ASP B CA 1
ATOM 2116 C C . ASP B 1 109 ? -8.086 -20.312 -17.828 1 95.5 109 ASP B C 1
ATOM 2118 O O . ASP B 1 109 ? -7.875 -20.906 -18.891 1 95.5 109 ASP B O 1
ATOM 2122 N N . THR B 1 110 ? -7.781 -19.094 -17.531 1 93.5 110 THR B N 1
ATOM 2123 C CA . THR B 1 110 ? -7.105 -18.328 -18.562 1 93.5 110 THR B CA 1
ATOM 2124 C C . THR B 1 110 ? -5.676 -18 -18.141 1 93.5 110 THR B C 1
ATOM 2126 O O . THR B 1 110 ? -5.328 -18.109 -16.969 1 93.5 110 THR B O 1
ATOM 2129 N N . ALA B 1 111 ? -4.762 -17.719 -19.094 1 95.44 111 ALA B N 1
ATOM 2130 C CA . ALA B 1 111 ? -3.373 -17.328 -18.875 1 95.44 111 ALA B CA 1
ATOM 2131 C C . ALA B 1 111 ? -2.512 -18.531 -18.5 1 95.44 111 ALA B C 1
ATOM 2133 O O . ALA B 1 111 ? -3.029 -19.547 -18.047 1 95.44 111 ALA B O 1
ATOM 2134 N N . PRO B 1 112 ? -1.29 -18.484 -18.625 1 96.56 112 PRO B N 1
ATOM 2135 C CA . PRO B 1 112 ? -0.386 -19.625 -18.438 1 96.56 112 PRO B CA 1
ATOM 2136 C C . PRO B 1 112 ? 0.16 -19.734 -17.016 1 96.56 112 PRO B C 1
ATOM 2138 O O . PRO B 1 112 ? 1.376 -19.812 -16.828 1 96.56 112 PRO B O 1
ATOM 2141 N N . TRP B 1 113 ? -0.707 -19.891 -16.031 1 98.06 113 TRP B N 1
ATOM 2142 C CA . TRP B 1 113 ? -0.309 -19.938 -14.633 1 98.06 113 TRP B CA 1
ATOM 2143 C C . TRP B 1 113 ? 0.64 -21.109 -14.383 1 98.06 113 TRP B C 1
ATOM 2145 O O . TRP B 1 113 ? 0.437 -22.203 -14.914 1 98.06 113 TRP B O 1
ATOM 2155 N N . LYS B 1 114 ? 1.668 -20.875 -13.609 1 97.62 114 LYS B N 1
ATOM 2156 C CA . LYS B 1 114 ? 2.625 -21.891 -13.195 1 97.62 114 LYS B CA 1
ATOM 2157 C C . LYS B 1 114 ? 2.84 -21.875 -11.688 1 97.62 114 LYS B C 1
ATOM 2159 O O . LYS B 1 114 ? 2.688 -20.828 -11.055 1 97.62 114 LYS B O 1
ATOM 2164 N N . GLN B 1 115 ? 3.15 -23.062 -11.125 1 98.19 115 GLN B N 1
ATOM 2165 C CA . GLN B 1 115 ? 3.52 -23.125 -9.719 1 98.19 115 GLN B CA 1
ATOM 2166 C C . GLN B 1 115 ? 4.965 -22.688 -9.5 1 98.19 115 GLN B C 1
ATOM 2168 O O . GLN B 1 115 ? 5.852 -23.047 -10.281 1 98.19 115 GLN B O 1
ATOM 2173 N N . GLY B 1 116 ? 5.191 -21.859 -8.508 1 96.69 116 GLY B N 1
ATOM 2174 C CA . GLY B 1 116 ? 6.535 -21.422 -8.164 1 96.69 116 GLY B CA 1
ATOM 2175 C C . GLY B 1 116 ? 7.23 -22.359 -7.195 1 96.69 116 GLY B C 1
ATOM 2176 O O . GLY B 1 116 ? 6.84 -23.516 -7.055 1 96.69 116 GLY B O 1
ATOM 2177 N N . VAL B 1 117 ? 8.281 -21.875 -6.551 1 95.5 117 VAL B N 1
ATOM 2178 C CA . VAL B 1 117 ? 9.109 -22.672 -5.656 1 95.5 117 VAL B CA 1
ATOM 2179 C C . VAL B 1 117 ? 8.312 -23.016 -4.398 1 95.5 117 VAL B C 1
ATOM 2181 O O . VAL B 1 117 ? 8.523 -24.078 -3.805 1 95.5 117 VAL B O 1
ATOM 2184 N N . LEU B 1 118 ? 7.367 -22.203 -4.008 1 96.69 118 LEU B N 1
ATOM 2185 C CA . LEU B 1 118 ? 6.527 -22.453 -2.84 1 96.69 118 LEU B CA 1
ATOM 2186 C C . LEU B 1 118 ? 5.25 -23.188 -3.24 1 96.69 118 LEU B C 1
ATOM 2188 O O . LEU B 1 118 ? 4.324 -23.312 -2.434 1 96.69 118 LEU B O 1
ATOM 2192 N N . ASP B 1 119 ? 5.215 -23.5 -4.477 1 96.75 119 ASP B N 1
ATOM 2193 C CA . ASP B 1 119 ? 4.066 -24.203 -5.035 1 96.75 119 ASP B CA 1
ATOM 2194 C C . ASP B 1 119 ? 2.816 -23.328 -5.008 1 96.75 119 ASP B C 1
ATOM 2196 O O . ASP B 1 119 ? 1.714 -23.812 -4.758 1 96.75 119 ASP B O 1
ATOM 2200 N N . VAL B 1 120 ? 2.949 -22.047 -5.145 1 98.31 120 VAL B N 1
ATOM 2201 C CA . VAL B 1 120 ? 1.858 -21.078 -5.293 1 98.31 120 VAL B CA 1
ATOM 2202 C C . VAL B 1 120 ? 1.715 -20.688 -6.758 1 98.31 120 VAL B C 1
ATOM 2204 O O . VAL B 1 120 ? 2.695 -20.688 -7.504 1 98.31 120 VAL B O 1
ATOM 2207 N N . PRO B 1 121 ? 0.505 -20.422 -7.176 1 98.69 121 PRO B N 1
ATOM 2208 C CA . PRO B 1 121 ? 0.33 -20 -8.57 1 98.69 121 PRO B CA 1
ATOM 2209 C C . PRO B 1 121 ? 0.961 -18.641 -8.867 1 98.69 121 PRO B C 1
ATOM 2211 O O . PRO B 1 121 ? 0.767 -17.688 -8.117 1 98.69 121 PRO B O 1
ATOM 2214 N N . LEU B 1 122 ? 1.678 -18.562 -10.008 1 98.44 122 LEU B N 1
ATOM 2215 C CA . LEU B 1 122 ? 2.248 -17.328 -10.516 1 98.44 122 LEU B CA 1
ATOM 2216 C C . LEU B 1 122 ? 1.976 -17.172 -12.008 1 98.44 122 LEU B C 1
ATOM 2218 O O . LEU B 1 122 ? 1.908 -18.172 -12.734 1 98.44 122 LEU B O 1
ATOM 2222 N N . LEU B 1 123 ? 1.753 -15.969 -12.359 1 97.75 123 LEU B N 1
ATOM 2223 C CA . LEU B 1 123 ? 1.675 -15.625 -13.773 1 97.75 123 LEU B CA 1
ATOM 2224 C C . LEU B 1 123 ? 3.066 -15.398 -14.352 1 97.75 123 LEU B C 1
ATOM 2226 O O . LEU B 1 123 ? 3.695 -14.375 -14.086 1 97.75 123 LEU B O 1
ATOM 2230 N N . PRO B 1 124 ? 3.572 -16.297 -15.227 1 95.12 124 PRO B N 1
ATOM 2231 C CA . PRO B 1 124 ? 4.953 -16.203 -15.703 1 95.12 124 PRO B CA 1
ATOM 2232 C C . PRO B 1 124 ? 5.211 -14.938 -16.516 1 95.12 124 PRO B C 1
ATOM 2234 O O . PRO B 1 124 ? 6.344 -14.453 -16.578 1 95.12 124 PRO B O 1
ATOM 2237 N N . ASN B 1 125 ? 4.258 -14.398 -17.172 1 95.69 125 ASN B N 1
ATOM 2238 C CA . ASN B 1 125 ? 4.43 -13.219 -18 1 95.69 125 ASN B CA 1
ATOM 2239 C C . ASN B 1 125 ? 3.99 -11.953 -17.281 1 95.69 125 ASN B C 1
ATOM 2241 O O . ASN B 1 125 ? 3.742 -10.922 -17.922 1 95.69 125 ASN B O 1
ATOM 2245 N N . ALA B 1 126 ? 3.834 -12.07 -15.961 1 96.5 126 ALA B N 1
ATOM 2246 C CA . ALA B 1 126 ? 3.541 -10.875 -15.18 1 96.5 126 ALA B CA 1
ATOM 2247 C C . ALA B 1 126 ? 4.664 -9.852 -15.305 1 96.5 126 ALA B C 1
ATOM 2249 O O . ALA B 1 126 ? 5.809 -10.203 -15.602 1 96.5 126 ALA B O 1
ATOM 2250 N N . PHE B 1 127 ? 4.332 -8.578 -15.109 1 94.75 127 PHE B N 1
ATOM 2251 C CA . PHE B 1 127 ? 5.309 -7.492 -15.078 1 94.75 127 PHE B CA 1
ATOM 2252 C C . PHE B 1 127 ? 6.363 -7.746 -14.008 1 94.75 127 PHE B C 1
ATOM 2254 O O . PHE B 1 127 ? 7.543 -7.441 -14.203 1 94.75 127 PHE B O 1
ATOM 2261 N N . CYS B 1 128 ? 6.004 -8.297 -12.906 1 97.44 128 CYS B N 1
ATOM 2262 C CA . CYS B 1 128 ? 6.828 -8.719 -11.781 1 97.44 128 CYS B CA 1
ATOM 2263 C C . CYS B 1 128 ? 6.105 -9.773 -10.945 1 97.44 128 CYS B C 1
ATOM 2265 O O . CYS B 1 128 ? 4.922 -9.625 -10.641 1 97.44 128 CYS B O 1
ATOM 2267 N N . ALA B 1 129 ? 6.785 -10.852 -10.586 1 98.38 129 ALA B N 1
ATOM 2268 C CA . ALA B 1 129 ? 6.199 -11.906 -9.758 1 98.38 129 ALA B CA 1
ATOM 2269 C C . ALA B 1 129 ? 7.004 -12.117 -8.484 1 98.38 129 ALA B C 1
ATOM 2271 O O . ALA B 1 129 ? 8.234 -12.094 -8.508 1 98.38 129 ALA B O 1
ATOM 2272 N N . LEU B 1 130 ? 6.312 -12.266 -7.379 1 98.62 130 LEU B N 1
ATOM 2273 C CA . LEU B 1 130 ? 6.914 -12.469 -6.062 1 98.62 130 LEU B CA 1
ATOM 2274 C C . LEU B 1 130 ? 6.301 -13.688 -5.371 1 98.62 130 LEU B C 1
ATOM 2276 O O . LEU B 1 130 ? 5.09 -13.906 -5.445 1 98.62 130 LEU B O 1
ATOM 2280 N N . GLU B 1 131 ? 7.105 -14.469 -4.746 1 98.75 131 GLU B N 1
ATOM 2281 C CA . GLU B 1 131 ? 6.645 -15.57 -3.9 1 98.75 131 GLU B CA 1
ATOM 2282 C C . GLU B 1 131 ? 6.871 -15.258 -2.424 1 98.75 131 GLU B C 1
ATOM 2284 O O . GLU B 1 131 ? 7.98 -14.906 -2.02 1 98.75 131 GLU B O 1
ATOM 2289 N N . CYS B 1 132 ? 5.859 -15.516 -1.705 1 98.69 132 CYS B N 1
ATOM 2290 C CA . CYS B 1 132 ? 5.891 -15.016 -0.334 1 98.69 132 CYS B CA 1
ATOM 2291 C C . CYS B 1 132 ? 5.52 -16.109 0.654 1 98.69 132 CYS B C 1
ATOM 2293 O O . CYS B 1 132 ? 4.594 -16.891 0.41 1 98.69 132 CYS B O 1
ATOM 2295 N N . VAL B 1 133 ? 6.219 -16.141 1.74 1 98.62 133 VAL B N 1
ATOM 2296 C CA . VAL B 1 133 ? 5.809 -16.859 2.945 1 98.62 133 VAL B CA 1
ATOM 2297 C C . VAL B 1 133 ? 5.059 -15.906 3.879 1 98.62 133 VAL B C 1
ATOM 2299 O O . VAL B 1 133 ? 5.477 -14.766 4.082 1 98.62 133 VAL B O 1
ATOM 2302 N N . LEU B 1 134 ? 3.941 -16.406 4.371 1 98.5 134 LEU B N 1
ATOM 2303 C CA . LEU B 1 134 ? 3.201 -15.57 5.305 1 98.5 134 LEU B CA 1
ATOM 2304 C C . LEU B 1 134 ? 4.035 -15.273 6.547 1 98.5 134 LEU B C 1
ATOM 2306 O O . LEU B 1 134 ? 4.32 -16.172 7.336 1 98.5 134 LEU B O 1
ATOM 2310 N N . TYR B 1 135 ? 4.41 -14.078 6.676 1 97.94 135 TYR B N 1
ATOM 2311 C CA . TYR B 1 135 ? 5.25 -13.625 7.781 1 97.94 135 TYR B CA 1
ATOM 2312 C C . TYR B 1 135 ? 4.402 -13.18 8.961 1 97.94 135 TYR B C 1
ATOM 2314 O O . TYR B 1 135 ? 4.738 -13.453 10.117 1 97.94 135 TYR B O 1
ATOM 2322 N N . ASP B 1 136 ? 3.359 -12.492 8.727 1 97.69 136 ASP B N 1
ATOM 2323 C CA . ASP B 1 136 ? 2.424 -11.984 9.727 1 97.69 136 ASP B CA 1
ATOM 2324 C C . ASP B 1 136 ? 1.102 -11.57 9.086 1 97.69 136 ASP B C 1
ATOM 2326 O O . ASP B 1 136 ? 0.995 -11.516 7.859 1 97.69 136 ASP B O 1
ATOM 2330 N N . HIS B 1 137 ? 0.06 -11.438 9.867 1 97.94 137 HIS B N 1
ATOM 2331 C CA . HIS B 1 137 ? -1.203 -10.891 9.391 1 97.94 137 HIS B CA 1
ATOM 2332 C C . HIS B 1 137 ? -1.958 -10.188 10.508 1 97.94 137 HIS B C 1
ATOM 2334 O O . HIS B 1 137 ? -1.681 -10.406 11.688 1 97.94 137 HIS B O 1
ATOM 2340 N N . LYS B 1 138 ? -2.838 -9.273 10.172 1 97.44 138 LYS B N 1
ATOM 2341 C CA . LYS B 1 138 ? -3.631 -8.508 11.133 1 97.44 138 LYS B CA 1
ATOM 2342 C C . LYS B 1 138 ? -4.988 -8.133 10.547 1 97.44 138 LYS B C 1
ATOM 2344 O O . LYS B 1 138 ? -5.074 -7.641 9.422 1 97.44 138 LYS B O 1
ATOM 2349 N N . VAL B 1 139 ? -6.02 -8.328 11.344 1 97.5 139 VAL B N 1
ATOM 2350 C CA . VAL B 1 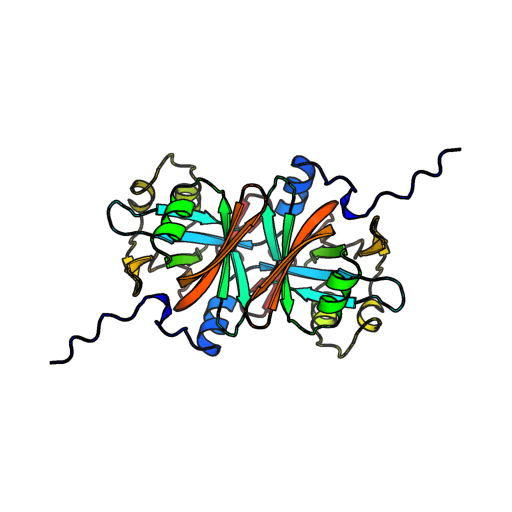139 ? -7.367 -7.953 10.93 1 97.5 139 VAL B CA 1
ATOM 2351 C C . VAL B 1 139 ? -7.594 -6.465 11.188 1 97.5 139 VAL B C 1
ATOM 2353 O O . VAL B 1 139 ? -7.336 -5.977 12.289 1 97.5 139 VAL B O 1
ATOM 2356 N N . ILE B 1 140 ? -8.008 -5.734 10.188 1 96.88 140 ILE B N 1
ATOM 2357 C CA . ILE B 1 140 ? -8.406 -4.332 10.273 1 96.88 140 ILE B CA 1
ATOM 2358 C C . ILE B 1 140 ? -9.812 -4.156 9.711 1 96.88 140 ILE B C 1
ATOM 2360 O O . ILE B 1 140 ? -9.992 -4.125 8.492 1 96.88 140 ILE B O 1
ATOM 2364 N N . GLY B 1 141 ? -10.805 -4.047 10.609 1 95.62 141 GLY B N 1
ATOM 2365 C CA . GLY B 1 141 ? -12.18 -3.967 10.141 1 95.62 141 GLY B CA 1
ATOM 2366 C C . GLY B 1 141 ? -12.609 -5.18 9.336 1 95.62 141 GLY B C 1
ATOM 2367 O O . GLY B 1 141 ? -12.578 -6.309 9.836 1 95.62 141 GLY B O 1
ATOM 2368 N N . THR B 1 142 ? -12.938 -4.93 8.125 1 95.12 142 THR B N 1
ATOM 2369 C CA . THR B 1 142 ? -13.453 -5.988 7.258 1 95.12 142 THR B CA 1
ATOM 2370 C C . THR B 1 142 ? -12.32 -6.633 6.465 1 95.12 142 THR B C 1
ATOM 2372 O O . THR B 1 142 ? -12.539 -7.605 5.738 1 95.12 142 THR B O 1
ATOM 2375 N N . HIS B 1 143 ? -11.117 -6.148 6.531 1 97.12 143 HIS B N 1
ATOM 2376 C CA . HIS B 1 143 ? -9.992 -6.66 5.758 1 97.12 143 HIS B CA 1
ATOM 2377 C C . HIS B 1 143 ? -8.906 -7.223 6.668 1 97.12 143 HIS B C 1
ATOM 2379 O O . HIS B 1 143 ? -8.891 -6.938 7.867 1 97.12 143 HIS B O 1
ATOM 2385 N N . THR B 1 144 ? -8.156 -8.07 6.086 1 98 144 THR B N 1
ATOM 2386 C CA . THR B 1 144 ? -6.926 -8.539 6.707 1 98 144 THR B CA 1
ATOM 2387 C C . THR B 1 144 ? -5.707 -8.055 5.922 1 98 144 THR B C 1
ATOM 2389 O O . THR B 1 144 ? -5.691 -8.125 4.691 1 98 144 THR B O 1
ATOM 2392 N N . ILE B 1 145 ? -4.77 -7.504 6.613 1 98.12 145 ILE B N 1
ATOM 2393 C CA . ILE B 1 145 ? -3.457 -7.227 6.039 1 98.12 145 ILE B CA 1
ATOM 2394 C C . ILE B 1 145 ? -2.568 -8.461 6.172 1 98.12 145 ILE B C 1
ATOM 2396 O O . ILE B 1 145 ? -2.41 -9.008 7.266 1 98.12 145 ILE B O 1
ATOM 2400 N N . PHE B 1 146 ? -2.057 -8.945 5.047 1 98.69 146 PHE B N 1
ATOM 2401 C CA . PHE B 1 146 ? -1.096 -10.047 5.027 1 98.69 146 PHE B CA 1
ATOM 2402 C C . PHE B 1 146 ? 0.31 -9.531 4.738 1 98.69 146 PHE B C 1
ATOM 2404 O O . PHE B 1 146 ? 0.527 -8.82 3.756 1 98.69 146 PHE B O 1
ATOM 2411 N N . ILE B 1 147 ? 1.199 -9.828 5.617 1 98.69 147 ILE B N 1
ATOM 2412 C CA . ILE B 1 147 ? 2.613 -9.531 5.426 1 98.69 147 ILE B CA 1
ATOM 2413 C C . ILE B 1 147 ? 3.34 -10.766 4.898 1 98.69 147 ILE B C 1
ATOM 2415 O O . ILE B 1 147 ? 3.363 -11.805 5.559 1 98.69 147 ILE B O 1
ATOM 2419 N N . GLY B 1 148 ? 3.873 -10.602 3.721 1 98.62 148 GLY B N 1
ATOM 2420 C CA . GLY B 1 148 ? 4.602 -11.703 3.104 1 98.62 148 GLY B CA 1
ATOM 2421 C C . GLY B 1 148 ? 6.094 -11.461 3.021 1 98.62 148 GLY B C 1
ATOM 2422 O O . GLY B 1 148 ? 6.535 -10.445 2.479 1 98.62 148 GLY B O 1
ATOM 2423 N N . ARG B 1 149 ? 6.859 -12.375 3.615 1 98.56 149 ARG B N 1
ATOM 2424 C CA . ARG B 1 149 ? 8.305 -12.367 3.396 1 98.56 149 ARG B CA 1
ATOM 2425 C C . ARG B 1 149 ? 8.648 -12.961 2.035 1 98.56 149 ARG B C 1
ATOM 2427 O O . ARG B 1 149 ? 8.219 -14.07 1.709 1 98.56 149 ARG B O 1
ATOM 2434 N N . ILE B 1 150 ? 9.422 -12.258 1.258 1 98.62 150 ILE B N 1
ATOM 2435 C CA . ILE B 1 150 ? 9.656 -12.633 -0.133 1 98.62 150 ILE B CA 1
ATOM 2436 C C . ILE B 1 150 ? 10.805 -13.633 -0.214 1 98.62 150 ILE B C 1
ATOM 2438 O O . ILE B 1 150 ? 11.906 -13.367 0.275 1 98.62 150 ILE B O 1
ATOM 2442 N N . ILE B 1 151 ? 10.555 -14.742 -0.903 1 98.19 151 ILE B N 1
ATOM 2443 C CA . ILE B 1 151 ? 11.57 -15.781 -0.977 1 98.19 151 ILE B CA 1
ATOM 2444 C C . ILE B 1 151 ? 12.078 -15.906 -2.412 1 98.19 151 ILE B C 1
ATOM 2446 O O . ILE B 1 151 ? 13.117 -16.516 -2.66 1 98.19 151 ILE B O 1
ATOM 2450 N N . ALA B 1 152 ? 11.297 -15.414 -3.342 1 98.25 152 ALA B N 1
ATOM 2451 C CA . ALA B 1 152 ? 11.672 -15.43 -4.754 1 98.25 152 ALA B CA 1
ATOM 2452 C C . ALA B 1 152 ? 11.016 -14.266 -5.504 1 98.25 152 ALA B C 1
ATOM 2454 O O . ALA B 1 152 ? 9.93 -13.82 -5.137 1 98.25 152 ALA B O 1
ATOM 2455 N N . THR B 1 153 ? 11.719 -13.797 -6.523 1 97.94 153 THR B N 1
ATOM 2456 C CA . THR B 1 153 ? 11.219 -12.727 -7.383 1 97.94 153 THR B CA 1
ATOM 2457 C C . THR B 1 153 ? 11.555 -13.008 -8.844 1 97.94 153 THR B C 1
ATOM 2459 O O . THR B 1 153 ? 12.516 -13.711 -9.141 1 97.94 153 THR B O 1
ATOM 2462 N N . ARG B 1 154 ? 10.727 -12.492 -9.656 1 96.62 154 ARG B N 1
ATOM 2463 C CA . ARG B 1 154 ? 10.953 -12.492 -11.094 1 96.62 154 ARG B CA 1
ATOM 2464 C C . ARG B 1 154 ? 10.484 -11.18 -11.727 1 96.62 154 ARG B C 1
ATOM 2466 O O . ARG B 1 154 ? 9.352 -10.758 -11.516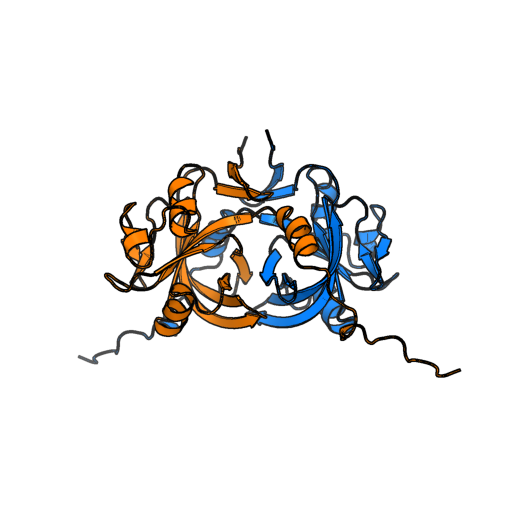 1 96.62 154 ARG B O 1
ATOM 2473 N N . VAL B 1 155 ? 11.367 -10.57 -12.461 1 94.56 155 VAL B N 1
ATOM 2474 C CA . VAL B 1 155 ? 11.023 -9.32 -13.125 1 94.56 155 VAL B CA 1
ATOM 2475 C C . VAL B 1 155 ? 10.766 -9.586 -14.609 1 94.56 155 VAL B C 1
ATOM 2477 O O . VAL B 1 155 ? 11.57 -10.234 -15.281 1 94.56 155 VAL B O 1
ATOM 2480 N N . GLY B 1 156 ? 9.594 -9.109 -14.992 1 92.06 156 GLY B N 1
ATOM 2481 C CA . GLY B 1 156 ? 9.234 -9.234 -16.391 1 92.06 156 GLY B CA 1
ATOM 2482 C C . GLY B 1 156 ? 9.438 -7.957 -17.188 1 92.06 156 GLY B C 1
ATOM 2483 O O . GLY B 1 156 ? 10.273 -7.125 -16.828 1 92.06 156 GLY B O 1
ATOM 2484 N N . ARG B 1 157 ? 8.797 -7.945 -18.344 1 87 157 ARG B N 1
ATOM 2485 C CA . ARG B 1 157 ? 8.898 -6.801 -19.25 1 87 157 ARG B CA 1
ATOM 2486 C C . ARG B 1 157 ? 7.543 -6.141 -19.453 1 87 157 ARG B C 1
ATOM 2488 O O . ARG B 1 157 ? 6.504 -6.758 -19.188 1 87 157 ARG B O 1
ATOM 2495 N N . GLY B 1 158 ? 7.605 -4.879 -19.844 1 87.5 158 GLY B N 1
ATOM 2496 C CA . GLY B 1 158 ? 6.387 -4.152 -20.156 1 87.5 158 GLY B CA 1
ATOM 2497 C C . GLY B 1 158 ? 6.195 -2.912 -19.297 1 87.5 158 GLY B C 1
ATOM 2498 O O . GLY B 1 158 ? 7.152 -2.393 -18.719 1 87.5 158 GLY B O 1
ATOM 2499 N N . ASP B 1 159 ? 4.887 -2.365 -19.406 1 89.69 159 ASP B N 1
ATOM 2500 C CA . ASP B 1 159 ? 4.469 -1.221 -18.609 1 89.69 159 ASP B CA 1
ATOM 2501 C C . ASP B 1 159 ? 3.496 -1.646 -17.5 1 89.69 159 ASP B C 1
ATOM 2503 O O . ASP B 1 159 ? 2.652 -2.52 -17.719 1 89.69 159 ASP B O 1
ATOM 2507 N N . PRO B 1 160 ? 3.703 -1.03 -16.406 1 92.94 160 PRO B N 1
ATOM 2508 C CA . PRO B 1 160 ? 2.834 -1.453 -15.305 1 92.94 160 PRO B CA 1
ATOM 2509 C C . PRO B 1 160 ? 1.369 -1.083 -15.531 1 92.94 160 PRO B C 1
ATOM 2511 O O . PRO B 1 160 ? 1.078 -0.045 -16.125 1 92.94 160 PRO B O 1
ATOM 2514 N N . LEU B 1 161 ? 0.473 -1.936 -15.164 1 95.06 161 LEU B N 1
ATOM 2515 C CA . LEU B 1 161 ? -0.943 -1.607 -15.039 1 95.06 161 LEU B CA 1
ATOM 2516 C C . LEU B 1 161 ? -1.211 -0.827 -13.758 1 95.06 161 LEU B C 1
ATOM 2518 O O . LEU B 1 161 ? -0.779 -1.234 -12.672 1 95.06 161 LEU B O 1
ATOM 2522 N N . ILE B 1 162 ? -1.915 0.324 -13.914 1 95.56 162 ILE B N 1
ATOM 2523 C CA . ILE B 1 162 ? -2.145 1.217 -12.781 1 95.56 162 ILE B CA 1
ATOM 2524 C C . ILE B 1 162 ? -3.645 1.387 -12.555 1 95.56 162 ILE B C 1
ATOM 2526 O O . ILE B 1 162 ? -4.41 1.544 -13.508 1 95.56 162 ILE B O 1
ATOM 2530 N N . ASN B 1 163 ? -4.031 1.271 -11.297 1 95.75 163 ASN B N 1
ATOM 2531 C CA . ASN B 1 163 ? -5.371 1.686 -10.898 1 95.75 163 ASN B CA 1
ATOM 2532 C C . ASN B 1 163 ? -5.398 3.146 -10.453 1 95.75 163 ASN B C 1
ATOM 2534 O O . ASN B 1 163 ? -4.66 3.543 -9.555 1 95.75 163 ASN B O 1
ATOM 2538 N N . PHE B 1 164 ? -6.23 3.936 -11.102 1 94.56 164 PHE B N 1
ATOM 2539 C CA . PHE B 1 164 ? -6.363 5.348 -10.758 1 94.56 164 PHE B CA 1
ATOM 2540 C C . PHE B 1 164 ? -7.773 5.844 -11.062 1 94.56 164 PHE B C 1
ATOM 2542 O O . PHE B 1 164 ? -8.281 5.66 -12.172 1 94.56 164 PHE B O 1
ATOM 2549 N N . ARG B 1 165 ? -8.359 6.445 -10 1 93.75 165 ARG B N 1
ATOM 2550 C CA . ARG B 1 165 ? -9.719 6.977 -10.078 1 93.75 165 ARG B CA 1
ATOM 2551 C C . ARG B 1 165 ? -10.695 5.91 -10.562 1 93.75 165 ARG B C 1
ATOM 2553 O O . ARG B 1 165 ? -11.547 6.184 -11.414 1 93.75 165 ARG B O 1
ATOM 2560 N N . GLY B 1 166 ? -10.438 4.688 -10.117 1 90.94 166 GLY B N 1
ATOM 2561 C CA . GLY B 1 166 ? -11.344 3.58 -10.375 1 90.94 166 GLY B CA 1
ATOM 2562 C C . GLY B 1 166 ? -11.195 2.998 -11.766 1 90.94 166 GLY B C 1
ATOM 2563 O O . GLY B 1 166 ? -12.016 2.188 -12.203 1 90.94 166 GLY B O 1
ATOM 2564 N N . ALA B 1 167 ? -10.188 3.436 -12.438 1 92.69 167 ALA B N 1
ATOM 2565 C CA . ALA B 1 167 ? -9.953 2.951 -13.797 1 92.69 167 ALA B CA 1
ATOM 2566 C C . ALA B 1 167 ? -8.555 2.363 -13.938 1 92.69 167 ALA B C 1
ATOM 2568 O O . ALA B 1 167 ? -7.609 2.842 -13.305 1 92.69 167 ALA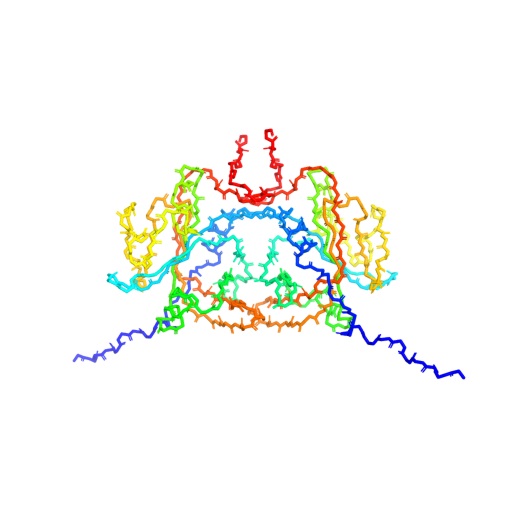 B O 1
ATOM 2569 N N . LEU B 1 168 ? -8.484 1.298 -14.797 1 93.62 168 LEU B N 1
ATOM 2570 C CA . LEU B 1 168 ? -7.195 0.714 -15.148 1 93.62 168 LEU B CA 1
ATOM 2571 C C . LEU B 1 168 ? -6.516 1.515 -16.25 1 93.62 168 LEU B C 1
ATOM 2573 O O . LEU B 1 168 ? -7.133 1.812 -17.281 1 93.62 168 LEU B O 1
ATOM 2577 N N . ARG B 1 169 ? -5.309 1.884 -15.906 1 89.81 169 ARG B N 1
ATOM 2578 C CA . ARG B 1 169 ? -4.559 2.768 -16.797 1 89.81 169 ARG B CA 1
ATOM 2579 C C . ARG B 1 169 ? -3.146 2.242 -17.031 1 89.81 169 ARG B C 1
ATOM 2581 O O . ARG B 1 169 ? -2.66 1.399 -16.266 1 89.81 169 ARG B O 1
ATOM 2588 N N . THR B 1 170 ? -2.588 2.719 -18.234 1 86 170 THR B N 1
ATOM 2589 C CA . THR B 1 170 ? -1.184 2.443 -18.516 1 86 170 THR B CA 1
ATOM 2590 C C . THR B 1 170 ? -0.317 3.65 -18.156 1 86 170 THR B C 1
ATOM 2592 O O . THR B 1 170 ? -0.666 4.789 -18.484 1 86 170 THR B O 1
ATOM 2595 N N . LEU B 1 171 ? 0.673 3.408 -17.281 1 80.81 171 LEU B N 1
ATOM 2596 C CA . LEU B 1 171 ? 1.688 4.434 -17.078 1 80.81 171 LEU B CA 1
ATOM 2597 C C . LEU B 1 171 ? 2.637 4.508 -18.266 1 80.81 171 LEU B C 1
ATOM 2599 O O . LEU B 1 171 ? 3.35 3.547 -18.562 1 80.81 171 LEU B O 1
ATOM 2603 N N . LEU B 1 172 ? 2.49 5.52 -19.094 1 72.56 172 LEU B N 1
ATOM 2604 C CA . LEU B 1 172 ? 3.381 5.629 -20.25 1 72.56 172 LEU B CA 1
ATOM 2605 C C . LEU B 1 172 ? 4.754 6.137 -19.828 1 72.56 172 LEU B C 1
ATOM 2607 O O . LEU B 1 172 ? 4.859 7.164 -19.156 1 72.56 172 LEU B O 1
ATOM 2611 N N . LEU B 1 173 ? 5.688 5.277 -19.844 1 66 173 LEU B N 1
ATOM 2612 C CA . LEU B 1 173 ? 7.066 5.645 -19.531 1 66 173 LEU B CA 1
ATOM 2613 C C . LEU B 1 173 ? 7.746 6.273 -20.75 1 66 173 LEU B C 1
ATOM 2615 O O . LEU B 1 173 ? 7.465 5.902 -21.891 1 66 173 LEU B O 1
ATOM 2619 N N . ASP B 1 174 ? 7.91 7.648 -20.781 1 53.66 174 ASP B N 1
ATOM 2620 C CA . ASP B 1 174 ? 8.617 8.234 -21.906 1 53.66 174 ASP B CA 1
ATOM 2621 C C . ASP B 1 174 ? 9.875 7.43 -22.25 1 53.66 174 ASP B C 1
ATOM 2623 O O . ASP B 1 174 ? 10.453 6.777 -21.375 1 53.66 174 ASP B O 1
#

pLDDT: mean 93.9, std 8.61, range [50.59, 98.88]

InterPro domains:
  IPR002563 Flavin reductase like domain [PF01613] (24-171)
  IPR002563 Flavin reductase like domain [SM00903] (24-170)
  IPR012349 FMN-binding split barrel [G3DSA:2.30.110.10] (8-172)
  IPR050268 NADH-dependent flavin reductase [PTHR30466] (13-168)

Nearest PDB structures (foldseek):
  3cb0-assembly2_B  TM=9.474E-01  e=4.574E-18  Brucella melitensis
  3k87-assembly1_B  TM=9.435E-01  e=1.511E-16  Burkholderia cepacia
  1wgb-assembly1_A  TM=8.353E-01  e=1.288E-11  Thermus thermophilus
  2r6v-assembly1_A  TM=7.781E-01  e=3.071E-12  Pyrococcus horikoshii OT3
  3bnk-assembly1_A  TM=7.889E-01  e=2.037E-11  Methanosarcina acetivorans

Radius of gyration: 20.16 Å; Cα contacts (8 Å, |Δi|>4): 897; chains: 2; bounding box: 43×68×55 Å

Secondary structure (DSSP, 8-state):
--------GGGSPPPPHHHHHHHHTTS-EE-EEEEE--GGG-EEEEES-EEEEETTTTEEEEEEETT-HHHHHHHHHSEEEEEEPBGGGHHHHHHHTTTT---GGGGGGSS--EE-TTS-EE-TTSSEEEEEEEEEEEEETTEEEEEEEEEEEEE--S-BEEEETTEEEE----/--------GGGSPPPPHHHHHHHHTTS-EE-EEEEE--GGG-EEEEES-EEEEETTTTEEEEEEETT-HHHHHHHHHSEEEEEEPBGGGHHHHHHHTTTT---GGGGGGSS--EE-TTS-EE-TTSSEEEEEEEEEEEEETTEEEEEEEEEEEEE--S-BEEEETTEEEE----

Foldseek 3Di:
DPPPPPDDPVPDDDDDPVVVLQVCLADKFFKKKKWFDADQLIAIAIFRQKDWDDVVQTKIKTKDFPPASRNVRCVVLQKIKIFTAALVCVVLNCLRHCNVVDDRPRSVVDADWDQDPSGITYHPQGQKMWIFGFPDWDDDVRIIMTMTRTDDMDHHDHFTWMRHSNDTDTDDDD/DPPPPPDDPVPDDDDDPVVVLQVCLADKFFKKKKWFDADQLIAIAIFRQKDWDDVVQTKIKTKDFPPASRNVRCVVLQKIKIFTAALVCVVLNCLRHCNVVDDRPRSVVDADWDQDPSGITYRPQGQKMWIFGFPDWDDDVRIIMTMTRTDDMDHHDHFTWMRHSNDTDTDDDD

Sequence (348 aa):
MSHQSPPRIRDIPSVQATEFRQAMRNLASGVAIVATGKDAERRGLTVSSVTSICMEPPCLLVGIKGGSETHDGILASRSFGVSLLSSDQQDLALRFGGQEGAKGVHRFDTAPWKQGVLDVPLLPNAFCALECVLYDHKVIGTHTIFIGRIIATRVGRGDPLINFRGALRTLLLDMSHQSPPRIRDIPSVQATEFRQAMRNLASGVAIVATGKDAERRGLTVSSVTSICMEPPCLLVGIKGGSETHDGILASRSFGVSLLSSDQQDLALRFGGQEGAKGVHRFDTAPWKQGVLDVPLLPNAFCALECVLYDHKVIGTHTIFIGRIIATRVGRGDPLINFRGALRTLLLD

Organism: NCBI:txid2511166

Solvent-accessible surface area (backbone atoms only — not comparable to full-atom values): 17870 Å² total; per-residue (Å²): 131,86,79,71,72,75,75,52,75,90,68,59,66,60,49,51,59,67,58,44,52,62,50,53,30,67,51,37,22,28,32,28,38,42,20,14,41,52,78,84,57,25,22,50,34,43,38,52,29,55,37,61,56,24,64,55,65,35,27,34,36,39,42,39,54,59,86,37,68,38,47,55,39,32,69,72,67,39,30,35,14,39,21,31,32,21,50,89,40,53,69,56,45,41,32,36,59,44,74,71,68,44,52,63,44,57,52,60,74,56,75,76,65,39,66,50,96,85,49,17,38,35,45,79,80,20,29,28,29,39,34,25,36,59,67,48,70,49,78,46,71,56,14,28,41,38,30,25,34,33,46,45,75,46,77,48,68,83,39,48,19,28,38,42,66,85,35,84,39,63,51,75,74,130,131,85,78,71,71,76,76,53,75,88,67,58,65,61,49,53,60,68,58,45,52,62,51,54,30,67,50,37,22,29,32,29,37,42,20,15,41,53,77,85,58,24,22,50,34,44,38,51,26,54,36,62,56,23,65,56,67,33,27,36,37,38,44,40,54,59,86,37,68,40,47,54,39,30,70,71,66,39,32,36,14,39,20,30,31,22,49,90,40,54,69,57,44,40,33,36,60,43,75,70,66,43,52,62,45,57,50,59,74,57,75,77,64,38,69,50,96,85,48,18,39,33,45,79,82,20,30,28,31,38,34,24,37,57,68,48,71,50,80,46,72,56,13,28,40,38,31,25,34,33,46,43,75,44,78,49,68,83,40,49,19,26,39,44,68,87,36,86,39,63,52,74,76,128